Protein AF-A0A7S1BBW2-F1 (afdb_monomer)

Mean predicted aligned error: 9.28 Å

pLDDT: mean 83.14, std 18.42, range [31.86, 98.38]

InterPro domains:
  IPR027417 P-loop containing nucleoside triphosphate hydrolase [G3DSA:3.40.50.300] (86-210)
  IPR040632 Sulfotransferase, S. mansonii-type [PF17784] (112-188)

Structure (mmCIF, N/CA/C/O backbone):
data_AF-A0A7S1BBW2-F1
#
_entry.id   AF-A0A7S1BBW2-F1
#
loop_
_atom_site.group_PDB
_atom_site.id
_atom_site.type_symbol
_atom_site.label_atom_id
_atom_site.label_alt_id
_atom_site.label_comp_id
_atom_site.label_asym_id
_atom_site.label_entity_id
_atom_site.label_seq_id
_atom_site.pdbx_PDB_ins_code
_atom_site.Cartn_x
_atom_site.Cartn_y
_atom_site.Cartn_z
_atom_site.occupancy
_atom_site.B_iso_or_equiv
_atom_site.auth_seq_id
_atom_site.auth_comp_id
_atom_site.auth_asym_id
_atom_site.auth_atom_id
_atom_site.pdbx_PDB_model_num
ATOM 1 N N . LYS A 1 1 ? 7.096 0.248 1.106 1.00 59.25 1 LYS A N 1
ATOM 2 C CA . LYS A 1 1 ? 7.906 0.339 2.351 1.00 59.25 1 LYS A CA 1
ATOM 3 C C . LYS A 1 1 ? 7.529 1.599 3.133 1.00 59.25 1 LYS A C 1
ATOM 5 O O . LYS A 1 1 ? 8.081 2.662 2.869 1.00 59.25 1 LYS A O 1
ATOM 10 N N . ALA A 1 2 ? 6.571 1.486 4.053 1.00 61.09 2 ALA A N 1
ATOM 11 C CA . ALA A 1 2 ? 6.039 2.635 4.796 1.00 61.09 2 ALA A CA 1
ATOM 12 C C . ALA A 1 2 ? 5.771 2.340 6.293 1.00 61.09 2 ALA A C 1
ATOM 14 O O . ALA A 1 2 ? 4.941 2.993 6.903 1.00 61.09 2 ALA A O 1
ATOM 15 N N . GLY A 1 3 ? 6.465 1.373 6.910 1.00 60.09 3 GLY A N 1
ATOM 16 C CA . GLY A 1 3 ? 6.300 1.077 8.350 1.00 60.09 3 GLY A CA 1
ATOM 17 C C . GLY A 1 3 ? 5.165 0.110 8.692 1.00 60.09 3 GLY A C 1
ATOM 18 O O . GLY A 1 3 ? 4.619 0.138 9.787 1.00 60.09 3 GLY A O 1
ATOM 19 N N . SER A 1 4 ? 4.845 -0.793 7.774 1.00 67.94 4 SER A N 1
ATOM 20 C CA . SER A 1 4 ? 3.929 -1.920 7.978 1.00 67.94 4 SER A CA 1
ATOM 21 C C . SER A 1 4 ? 4.183 -2.783 9.230 1.00 67.94 4 SER A C 1
ATOM 23 O O . SER A 1 4 ? 3.195 -3.241 9.798 1.00 67.94 4 SER A O 1
ATOM 25 N N . PRO A 1 5 ? 5.426 -2.986 9.726 1.00 76.62 5 PRO A N 1
ATOM 26 C CA . PRO A 1 5 ? 5.637 -3.724 10.975 1.00 76.62 5 PRO A CA 1
ATOM 27 C C . PRO A 1 5 ? 5.016 -3.042 12.204 1.00 76.62 5 PRO A C 1
ATOM 29 O O . PRO A 1 5 ? 4.533 -3.728 13.102 1.00 76.62 5 PRO A O 1
ATOM 32 N N . SER A 1 6 ? 4.995 -1.703 12.239 1.00 84.69 6 SER A N 1
ATOM 33 C CA . SER A 1 6 ? 4.357 -0.935 13.319 1.00 84.69 6 SER A CA 1
ATOM 34 C C . SER A 1 6 ? 2.842 -1.115 13.297 1.00 84.69 6 SER A C 1
ATOM 36 O O . SER A 1 6 ? 2.243 -1.364 14.337 1.00 84.69 6 SER A O 1
ATOM 38 N N . VAL A 1 7 ? 2.240 -1.089 12.102 1.00 86.38 7 VAL A N 1
ATOM 39 C CA . VAL A 1 7 ? 0.811 -1.380 11.905 1.00 86.38 7 VAL A CA 1
ATOM 40 C C . VAL A 1 7 ? 0.472 -2.796 12.372 1.00 86.38 7 VAL A C 1
ATOM 42 O O . VAL A 1 7 ? -0.448 -2.973 13.163 1.00 86.38 7 VAL A O 1
ATOM 45 N N . PHE A 1 8 ? 1.232 -3.799 11.924 1.00 86.75 8 PHE A N 1
ATOM 46 C CA . PHE A 1 8 ? 1.038 -5.186 12.349 1.00 86.75 8 PHE A CA 1
ATOM 47 C C . PHE A 1 8 ? 1.120 -5.333 13.874 1.00 86.75 8 PHE A C 1
ATOM 49 O O . PHE A 1 8 ? 0.213 -5.890 14.488 1.00 86.75 8 PHE A O 1
ATOM 56 N N . SER A 1 9 ? 2.176 -4.788 14.486 1.00 85.69 9 SER A N 1
ATOM 57 C CA . SER A 1 9 ? 2.405 -4.887 15.934 1.00 85.69 9 SER A CA 1
ATOM 58 C C . SER A 1 9 ? 1.289 -4.220 16.735 1.00 85.69 9 SER A C 1
ATOM 60 O O . SER A 1 9 ? 0.861 -4.763 17.749 1.00 85.69 9 SER A O 1
ATOM 62 N N . TYR A 1 10 ? 0.784 -3.081 16.254 1.00 89.31 10 TYR A N 1
ATOM 63 C CA . TYR A 1 10 ? -0.304 -2.346 16.888 1.00 89.31 10 TYR A CA 1
ATOM 64 C C . TYR A 1 10 ? -1.595 -3.170 16.955 1.00 89.31 10 TYR A C 1
ATOM 66 O O . TYR A 1 10 ? -2.142 -3.379 18.038 1.00 89.31 10 TYR A O 1
ATOM 74 N N . PHE A 1 11 ? -2.047 -3.708 15.819 1.00 90.19 11 PHE A N 1
ATOM 75 C CA . PHE A 1 11 ? -3.263 -4.525 15.781 1.00 90.19 11 PHE A CA 1
ATOM 76 C C . PHE A 1 11 ? -3.103 -5.848 16.526 1.00 90.19 11 PHE A C 1
ATOM 78 O O . PHE A 1 11 ? -4.016 -6.261 17.240 1.00 90.19 11 PHE A O 1
ATOM 85 N N . HIS A 1 12 ? -1.929 -6.475 16.431 1.00 86.56 12 HIS A N 1
ATOM 86 C CA . HIS A 1 12 ? -1.638 -7.693 17.178 1.00 86.56 12 HIS A CA 1
ATOM 87 C C . HIS A 1 12 ? -1.677 -7.459 18.698 1.00 86.56 12 HIS A C 1
ATOM 89 O O . HIS A 1 12 ? -2.279 -8.243 19.427 1.00 86.56 12 HIS A O 1
ATOM 95 N N . CYS A 1 13 ? -1.099 -6.353 19.177 1.00 88.75 13 CYS A N 1
ATOM 96 C CA . CYS A 1 13 ? -1.166 -5.940 20.582 1.00 88.75 13 CYS A CA 1
ATOM 97 C C . CYS A 1 13 ? -2.612 -5.692 21.048 1.00 88.75 13 CYS A C 1
ATOM 99 O O . CYS A 1 13 ? -2.970 -6.072 22.160 1.00 88.75 13 CYS A O 1
ATOM 101 N N . GLY A 1 14 ? -3.463 -5.146 20.173 1.00 90.31 14 GLY A N 1
ATOM 102 C CA . GLY A 1 14 ? -4.901 -4.987 20.410 1.00 90.31 14 GLY A CA 1
ATOM 103 C C . GLY A 1 14 ? -5.733 -6.274 20.331 1.00 90.31 14 GLY A C 1
ATOM 104 O O . GLY A 1 14 ? -6.950 -6.205 20.471 1.00 90.31 14 GLY A O 1
ATOM 105 N N . GLY A 1 15 ? -5.111 -7.435 20.098 1.00 87.06 15 GLY A N 1
ATOM 106 C CA . GLY A 1 15 ? -5.787 -8.733 20.039 1.00 87.06 15 GLY A CA 1
ATOM 107 C C . GLY A 1 15 ? -6.421 -9.083 18.689 1.00 87.06 15 GLY A C 1
ATOM 108 O O . GLY A 1 15 ? -7.143 -10.075 18.610 1.00 87.06 15 GLY A O 1
ATOM 109 N N . TYR A 1 16 ? -6.154 -8.311 17.633 1.00 87.81 16 TYR A N 1
ATOM 110 C CA . TYR A 1 16 ? -6.655 -8.587 16.285 1.00 87.81 16 TYR A CA 1
ATOM 111 C C . TYR A 1 16 ? -5.777 -9.610 15.559 1.00 87.81 16 TYR A C 1
ATOM 113 O O . TYR A 1 16 ? -4.548 -9.638 15.711 1.00 87.81 16 TYR A O 1
ATOM 121 N N . ALA A 1 17 ? -6.393 -10.417 14.696 1.00 85.50 17 ALA A N 1
ATOM 122 C CA . ALA A 1 17 ? -5.661 -11.241 13.749 1.00 85.50 17 ALA A CA 1
ATOM 123 C C . ALA A 1 17 ? -5.095 -10.334 12.647 1.00 85.50 17 ALA A C 1
ATOM 125 O O . ALA A 1 17 ? -5.795 -9.962 11.709 1.00 85.50 17 ALA A O 1
ATOM 126 N N . ALA A 1 18 ? -3.820 -9.968 12.755 1.00 84.62 18 ALA A N 1
ATOM 127 C CA . ALA A 1 18 ? -3.125 -9.161 11.759 1.00 84.62 18 ALA A CA 1
ATOM 128 C C . ALA A 1 18 ? -2.150 -10.014 10.939 1.00 84.62 18 ALA A C 1
ATOM 130 O O . ALA A 1 18 ? -1.486 -10.901 11.474 1.00 84.62 18 ALA A O 1
ATOM 131 N N . SER A 1 19 ? -2.042 -9.724 9.647 1.00 86.25 19 SER A N 1
ATOM 132 C CA . SER A 1 19 ? -1.048 -10.295 8.743 1.00 86.25 19 SER A CA 1
ATOM 133 C C . SER A 1 19 ? 0.089 -9.293 8.510 1.00 86.25 19 SER A C 1
ATOM 135 O O . SER A 1 19 ? -0.132 -8.079 8.519 1.00 86.25 19 SER A O 1
ATOM 137 N N . HIS A 1 20 ? 1.313 -9.785 8.298 1.00 80.81 20 HIS A N 1
ATOM 138 C CA . HIS A 1 20 ? 2.466 -8.968 7.902 1.00 80.81 20 HIS A CA 1
ATOM 139 C C . HIS A 1 20 ? 3.214 -9.701 6.798 1.00 80.81 20 HIS A C 1
ATOM 141 O O . HIS A 1 20 ? 3.982 -10.607 7.093 1.00 80.81 20 HIS A O 1
ATOM 147 N N . TYR A 1 21 ? 2.904 -9.356 5.541 1.00 80.38 21 TYR A N 1
ATOM 148 C CA . TYR A 1 21 ? 3.315 -9.999 4.276 1.00 80.38 21 TYR A CA 1
ATOM 149 C C . TYR A 1 21 ? 3.016 -11.502 4.115 1.00 80.38 21 TYR A C 1
ATOM 151 O O . TYR A 1 21 ? 2.823 -11.945 2.980 1.00 80.38 21 TYR A O 1
ATOM 159 N N . THR A 1 22 ? 2.909 -12.280 5.191 1.00 80.94 22 THR A N 1
ATOM 160 C CA . THR A 1 22 ? 2.435 -13.667 5.188 1.00 80.94 22 THR A CA 1
ATOM 161 C C . THR A 1 22 ? 0.929 -13.732 5.429 1.00 80.94 22 THR A C 1
ATOM 163 O O . THR A 1 22 ? 0.390 -13.054 6.298 1.00 80.94 22 THR A O 1
ATOM 166 N N . CYS A 1 23 ? 0.245 -14.549 4.632 1.00 76.94 23 CYS A N 1
ATOM 167 C CA . CYS A 1 23 ? -1.202 -14.738 4.631 1.00 76.94 23 CYS A CA 1
ATOM 168 C C . CYS A 1 23 ? -1.630 -16.168 4.996 1.00 76.94 23 CYS A C 1
ATOM 170 O O . CYS A 1 23 ? -2.812 -16.495 4.947 1.00 76.94 23 CYS A O 1
ATOM 172 N N . LYS A 1 24 ? -0.702 -17.028 5.425 1.00 67.62 24 LYS A N 1
ATOM 173 C CA . LYS A 1 24 ? -1.052 -18.246 6.160 1.00 67.62 24 LYS A CA 1
ATOM 174 C C . LYS A 1 24 ? -0.497 -18.171 7.577 1.00 67.62 24 LYS A C 1
ATOM 176 O O . LYS A 1 24 ? 0.642 -17.730 7.747 1.00 67.62 24 LYS A O 1
ATOM 181 N N . PRO A 1 25 ? -1.271 -18.582 8.600 1.00 49.88 25 PRO A N 1
ATOM 182 C CA . PRO A 1 25 ? -0.717 -18.738 9.933 1.00 49.88 25 PRO A CA 1
ATOM 183 C C . PRO A 1 25 ? 0.438 -19.734 9.839 1.00 49.88 25 PRO A C 1
ATOM 185 O O . PRO A 1 25 ? 0.270 -20.814 9.270 1.00 49.88 25 PRO A O 1
ATOM 188 N N . MET A 1 26 ? 1.606 -19.374 10.378 1.00 44.69 26 MET A N 1
ATOM 189 C CA . MET A 1 26 ? 2.672 -20.349 10.583 1.00 44.69 26 MET A CA 1
ATOM 190 C C . MET A 1 26 ? 2.076 -21.457 11.449 1.00 44.69 26 MET A C 1
ATOM 192 O O . MET A 1 26 ? 1.786 -21.246 12.627 1.00 44.69 26 MET A O 1
ATOM 196 N N . THR A 1 27 ? 1.805 -22.618 10.859 1.00 38.56 27 THR A N 1
ATOM 197 C CA . THR A 1 27 ? 1.349 -23.769 11.630 1.00 38.56 27 THR A CA 1
ATOM 198 C C . THR A 1 27 ? 2.406 -24.048 12.701 1.00 38.56 27 THR A C 1
ATOM 200 O O . THR A 1 27 ? 3.588 -24.104 12.359 1.00 38.56 27 THR A O 1
ATOM 203 N N . PRO A 1 28 ? 2.040 -24.263 13.976 1.00 35.72 28 PRO A N 1
ATOM 204 C CA . PRO A 1 28 ? 3.011 -24.537 15.042 1.00 35.72 28 PRO A CA 1
ATOM 205 C C . PRO A 1 28 ? 3.782 -25.859 14.851 1.00 35.72 28 PRO A C 1
ATOM 207 O O . PRO A 1 28 ? 4.627 -26.207 15.668 1.00 35.72 28 PRO A O 1
ATOM 210 N N . THR A 1 29 ? 3.505 -26.594 13.774 1.00 36.44 29 THR A N 1
ATOM 211 C CA . THR A 1 29 ? 4.131 -27.859 13.387 1.00 36.44 29 THR A CA 1
ATOM 212 C C . THR A 1 29 ? 5.137 -27.714 12.246 1.00 36.44 29 THR A C 1
ATOM 214 O O . THR A 1 29 ? 5.355 -28.686 11.529 1.00 36.44 29 THR A O 1
ATOM 217 N N . ILE A 1 30 ? 5.734 -26.536 12.035 1.00 43.88 30 ILE A N 1
ATOM 218 C CA . ILE A 1 30 ? 6.964 -26.469 11.235 1.00 43.88 30 ILE A CA 1
ATOM 219 C C . ILE A 1 30 ? 8.015 -27.246 12.036 1.00 43.88 30 ILE A C 1
ATOM 221 O O . ILE A 1 30 ? 8.556 -26.748 13.027 1.00 43.88 30 ILE A O 1
ATOM 225 N N . ASP A 1 31 ? 8.215 -28.507 11.651 1.00 41.56 31 ASP A N 1
ATOM 226 C CA . ASP A 1 31 ? 9.303 -29.349 12.128 1.00 41.56 31 ASP A CA 1
ATOM 227 C C . ASP A 1 31 ? 10.599 -28.542 11.971 1.00 41.56 31 ASP A C 1
ATOM 229 O O . ASP A 1 31 ? 10.776 -27.810 10.996 1.00 41.56 31 ASP A O 1
ATOM 233 N N . ARG A 1 32 ? 11.524 -28.619 12.931 1.00 41.16 32 ARG A N 1
ATOM 234 C CA . ARG A 1 32 ? 12.792 -27.868 12.862 1.00 41.16 32 ARG A CA 1
ATOM 235 C C . ARG A 1 32 ? 13.574 -28.162 11.577 1.00 41.16 32 ARG A C 1
ATOM 237 O O . ARG A 1 32 ? 14.449 -27.379 11.222 1.00 41.16 32 ARG A O 1
ATOM 244 N N . THR A 1 33 ? 13.253 -29.248 10.878 1.00 42.94 33 THR A N 1
ATOM 245 C CA . THR A 1 33 ? 13.782 -29.609 9.559 1.00 42.94 33 THR A CA 1
ATOM 246 C C . THR A 1 33 ? 13.321 -28.708 8.409 1.00 42.94 33 THR A C 1
ATOM 248 O O . THR A 1 33 ? 13.984 -28.685 7.377 1.00 42.94 33 THR A O 1
ATOM 251 N N . ASP A 1 34 ? 12.241 -27.943 8.575 1.00 45.34 34 ASP A N 1
ATOM 252 C CA . ASP A 1 34 ? 11.692 -27.032 7.557 1.00 45.34 34 ASP A CA 1
ATOM 253 C C . ASP A 1 34 ? 12.310 -25.620 7.622 1.00 45.34 34 ASP A C 1
ATOM 255 O O . ASP A 1 34 ? 11.967 -24.727 6.844 1.00 45.34 34 ASP A O 1
ATOM 259 N N . GLN A 1 35 ? 13.261 -25.402 8.537 1.00 50.12 35 GLN A N 1
ATOM 260 C CA . GLN A 1 35 ? 14.078 -24.193 8.586 1.00 50.12 35 GLN A CA 1
ATOM 261 C C . GLN A 1 35 ? 15.394 -24.414 7.829 1.00 50.12 35 GLN A C 1
ATOM 263 O O . GLN A 1 35 ? 16.095 -25.407 8.039 1.00 50.12 35 GLN A O 1
ATOM 268 N N . CYS A 1 36 ? 15.774 -23.453 6.978 1.00 50.59 36 CYS A N 1
ATOM 269 C CA . CYS A 1 36 ? 16.978 -23.556 6.146 1.00 50.59 36 CYS A CA 1
ATOM 270 C C . CYS A 1 36 ? 18.256 -23.834 6.957 1.00 50.59 36 CYS A C 1
ATOM 272 O O . CYS A 1 36 ? 19.083 -24.626 6.522 1.00 50.59 36 CYS A O 1
ATOM 274 N N . GLY A 1 37 ? 18.418 -23.214 8.133 1.00 55.78 37 GLY A N 1
ATOM 275 C CA . GLY A 1 37 ? 19.613 -23.383 8.972 1.00 55.78 37 GLY A CA 1
ATOM 276 C C . GLY A 1 37 ? 19.811 -24.829 9.450 1.00 55.78 37 GLY A C 1
ATOM 277 O O . GLY A 1 37 ? 20.779 -25.468 9.036 1.00 55.78 37 GLY A O 1
ATOM 278 N N . PRO A 1 38 ? 18.878 -25.386 10.241 1.00 59.50 38 PRO A N 1
ATOM 279 C CA . PRO A 1 38 ? 18.974 -26.761 10.734 1.00 59.50 38 PRO A CA 1
ATOM 280 C C . PRO A 1 38 ? 19.046 -27.832 9.630 1.00 59.50 38 PRO A C 1
ATOM 282 O O . PRO A 1 38 ? 19.761 -28.819 9.787 1.00 59.50 38 PRO A O 1
ATOM 285 N N . CYS A 1 39 ? 18.363 -27.644 8.492 1.00 56.69 39 CYS A N 1
ATOM 286 C CA . CYS A 1 39 ? 18.450 -28.582 7.363 1.00 56.69 39 CYS A CA 1
ATOM 287 C C . CYS A 1 39 ? 19.841 -28.595 6.705 1.00 56.69 39 CYS A C 1
ATOM 289 O O . CYS A 1 39 ? 20.372 -29.657 6.361 1.00 56.69 39 CYS A O 1
ATOM 291 N N . ILE A 1 40 ? 20.451 -27.417 6.535 1.00 64.00 40 ILE A N 1
ATOM 292 C CA . ILE A 1 40 ? 21.811 -27.297 5.997 1.00 64.00 40 ILE A CA 1
ATOM 293 C C . ILE A 1 40 ? 22.814 -27.937 6.964 1.00 64.00 40 ILE A C 1
ATOM 295 O O . ILE A 1 40 ? 23.687 -28.688 6.528 1.00 64.00 40 ILE A O 1
ATOM 299 N N . GLU A 1 41 ? 22.665 -27.698 8.268 1.00 68.12 41 GLU A N 1
ATOM 300 C CA . GLU A 1 41 ? 23.513 -28.299 9.302 1.00 68.12 41 GLU A CA 1
ATOM 301 C C . GLU A 1 41 ? 23.406 -29.836 9.329 1.00 68.12 41 GLU A C 1
ATOM 303 O O . GLU A 1 41 ? 24.431 -30.520 9.400 1.00 68.12 41 GLU A O 1
ATOM 308 N N . ASP A 1 42 ? 22.205 -30.408 9.181 1.00 70.19 42 ASP A N 1
ATOM 309 C CA . ASP A 1 42 ? 22.009 -31.865 9.075 1.00 70.19 42 ASP A CA 1
ATOM 310 C C . ASP A 1 42 ? 22.663 -32.453 7.811 1.00 70.19 42 ASP A C 1
ATOM 312 O O . ASP A 1 42 ? 23.287 -33.519 7.843 1.00 70.19 42 ASP A O 1
ATOM 316 N N . ASN A 1 43 ? 22.574 -31.754 6.676 1.00 66.00 43 ASN A N 1
ATOM 317 C CA . ASN A 1 43 ? 23.213 -32.209 5.442 1.00 66.00 43 ASN A CA 1
ATOM 318 C C . ASN A 1 43 ? 24.738 -32.181 5.542 1.00 66.00 43 ASN A C 1
ATOM 320 O O . ASN A 1 43 ? 25.382 -33.165 5.171 1.00 66.00 43 ASN A O 1
ATOM 324 N N . LEU A 1 44 ? 25.301 -31.100 6.085 1.00 72.75 44 LEU A N 1
ATOM 325 C CA . LEU A 1 44 ? 26.741 -30.964 6.289 1.00 72.75 44 LEU A CA 1
ATOM 326 C C . LEU A 1 44 ? 27.275 -32.003 7.281 1.00 72.75 44 LEU A C 1
ATOM 328 O O . LEU A 1 44 ? 28.264 -32.674 6.988 1.00 72.75 44 LEU A O 1
ATOM 332 N N . SER A 1 45 ? 26.600 -32.193 8.417 1.00 79.00 45 SER A N 1
ATOM 333 C CA . SER A 1 45 ? 26.992 -33.199 9.417 1.00 79.00 45 SER A CA 1
ATOM 334 C C . SER A 1 45 ? 26.853 -34.639 8.910 1.00 79.00 45 SER A C 1
ATOM 336 O O . SER A 1 45 ? 27.583 -35.522 9.353 1.00 79.00 45 SER A O 1
ATOM 338 N N . SER A 1 46 ? 25.986 -34.871 7.921 1.00 77.44 46 SER A N 1
ATOM 339 C CA . SER A 1 46 ? 25.823 -36.161 7.239 1.00 77.44 46 SER A CA 1
ATOM 340 C C . SER A 1 46 ? 26.754 -36.366 6.030 1.00 77.44 46 SER A C 1
ATOM 342 O O . SER A 1 46 ? 26.577 -37.339 5.295 1.00 77.44 46 SER A O 1
ATOM 344 N N . GLY A 1 47 ? 27.700 -35.457 5.760 1.00 78.25 47 GLY A N 1
ATOM 345 C CA . GLY A 1 47 ? 28.610 -35.549 4.607 1.00 78.25 47 GLY A CA 1
ATOM 346 C C . GLY A 1 47 ? 27.921 -35.404 3.243 1.00 78.25 47 GLY A C 1
ATOM 347 O O . GLY A 1 47 ? 28.452 -35.849 2.226 1.00 78.25 47 GLY A O 1
ATOM 348 N N . ARG A 1 48 ? 26.721 -34.814 3.210 1.00 72.81 48 ARG A N 1
ATOM 349 C CA . ARG A 1 48 ? 25.947 -34.554 1.991 1.00 72.81 48 ARG A CA 1
ATOM 350 C C . ARG A 1 48 ? 26.177 -33.125 1.505 1.00 72.81 48 ARG A C 1
ATOM 352 O O . ARG A 1 48 ? 26.596 -32.249 2.258 1.00 72.81 48 ARG A O 1
ATOM 359 N N . ALA A 1 49 ? 25.843 -32.868 0.241 1.00 64.25 49 ALA A N 1
ATOM 360 C CA . ALA A 1 49 ? 25.767 -31.498 -0.256 1.00 64.25 49 ALA A CA 1
ATOM 361 C C . ALA A 1 49 ? 24.742 -30.692 0.578 1.00 64.25 49 ALA A C 1
ATOM 363 O O . ALA A 1 49 ? 23.701 -31.260 0.924 1.00 64.25 49 ALA A O 1
ATOM 364 N N . PRO A 1 50 ? 24.979 -29.391 0.856 1.00 58.62 50 PRO A N 1
ATOM 365 C CA . PRO A 1 50 ? 24.156 -28.577 1.766 1.00 58.62 50 PRO A CA 1
ATOM 366 C C . PRO A 1 50 ? 22.643 -28.630 1.499 1.00 58.62 50 PRO A C 1
ATOM 368 O O . PRO A 1 50 ? 21.838 -28.519 2.418 1.00 58.62 50 PRO A O 1
ATOM 371 N N . TRP A 1 51 ? 22.261 -28.856 0.241 1.00 56.28 51 TRP A N 1
ATOM 372 C CA . TRP A 1 51 ? 20.886 -28.804 -0.257 1.00 56.28 51 TRP A CA 1
ATOM 373 C C . TRP A 1 51 ? 20.257 -30.184 -0.509 1.00 56.28 51 TRP A C 1
ATOM 375 O O . TRP A 1 51 ? 19.121 -30.261 -0.954 1.00 56.28 51 TRP A O 1
ATOM 385 N N . PHE A 1 52 ? 20.976 -31.283 -0.255 1.00 47.44 52 PHE A N 1
ATOM 386 C CA . PHE A 1 52 ? 20.603 -32.625 -0.730 1.00 47.44 52 PHE A CA 1
ATOM 387 C C . PHE A 1 52 ? 19.256 -33.134 -0.189 1.00 47.44 52 PHE A C 1
ATOM 389 O O . PHE A 1 52 ? 18.511 -33.781 -0.920 1.00 47.44 52 PHE A O 1
ATOM 396 N N . LYS A 1 53 ? 18.945 -32.860 1.086 1.00 51.47 53 LYS A N 1
ATOM 397 C CA . LYS A 1 53 ? 17.646 -33.194 1.707 1.00 51.47 53 LYS A CA 1
ATOM 398 C C . LYS A 1 53 ? 16.754 -31.996 1.978 1.00 51.47 53 LYS A C 1
ATOM 400 O O . LYS A 1 53 ? 15.615 -32.187 2.395 1.00 51.47 53 LYS A O 1
ATOM 405 N N . CYS A 1 54 ? 17.252 -30.785 1.759 1.00 52.31 54 CYS A N 1
ATOM 406 C CA . CYS A 1 54 ? 16.390 -29.622 1.844 1.00 52.31 54 CYS A CA 1
ATOM 407 C C . CYS A 1 54 ? 15.510 -29.675 0.602 1.00 52.31 54 CYS A C 1
ATOM 409 O O . CYS A 1 54 ? 15.936 -29.274 -0.478 1.00 52.31 54 CYS A O 1
ATOM 411 N N . LEU A 1 55 ? 14.327 -30.286 0.732 1.00 42.47 55 LEU A N 1
ATOM 412 C CA . LEU A 1 55 ? 13.337 -30.311 -0.331 1.00 42.47 55 LEU A CA 1
ATOM 413 C C . LEU A 1 55 ? 13.061 -28.856 -0.687 1.00 42.47 55 LEU A C 1
ATOM 415 O O . LEU A 1 55 ? 12.409 -28.129 0.057 1.00 42.47 55 LEU A O 1
ATOM 419 N N . LEU A 1 56 ? 13.608 -28.436 -1.823 1.00 40.44 56 LEU A N 1
ATOM 420 C CA . LEU A 1 56 ? 13.344 -27.156 -2.449 1.00 40.44 56 LEU A CA 1
ATOM 421 C C . LEU A 1 56 ? 11.883 -27.145 -2.907 1.00 40.44 56 LEU A C 1
ATOM 423 O O . LEU A 1 56 ? 11.591 -27.229 -4.094 1.00 40.44 56 LEU A O 1
ATOM 427 N N . LYS A 1 57 ? 10.944 -27.011 -1.972 1.00 35.47 57 LYS A N 1
ATOM 428 C CA . LYS A 1 57 ? 9.697 -26.315 -2.263 1.00 35.47 57 LYS A CA 1
ATOM 429 C C . LYS A 1 57 ? 9.914 -24.835 -1.962 1.00 35.47 57 LYS A C 1
ATOM 431 O O . LYS A 1 57 ? 9.384 -24.310 -0.999 1.00 35.47 57 LYS A O 1
ATOM 436 N N . HIS A 1 58 ? 10.700 -24.234 -2.855 1.00 37.56 58 HIS A N 1
ATOM 437 C CA . HIS A 1 58 ? 10.869 -22.803 -3.110 1.00 37.56 58 HIS A CA 1
ATOM 438 C C . HIS A 1 58 ? 11.486 -21.960 -1.979 1.00 37.56 58 HIS A C 1
ATOM 440 O O . HIS A 1 58 ? 11.141 -22.042 -0.809 1.00 37.56 58 HIS A O 1
ATOM 446 N N . GLY A 1 59 ? 12.517 -21.201 -2.357 1.00 35.12 59 GLY A N 1
ATOM 447 C CA . GLY A 1 59 ? 13.428 -20.518 -1.447 1.00 35.12 59 GLY A CA 1
ATOM 448 C C . GLY A 1 59 ? 12.731 -19.527 -0.514 1.00 35.12 59 GLY A C 1
ATOM 449 O O . GLY A 1 59 ? 12.033 -18.632 -0.974 1.00 35.12 59 GLY A O 1
ATOM 450 N N . SER A 1 60 ? 13.053 -19.660 0.778 1.00 39.19 60 SER A N 1
ATOM 451 C CA . SER A 1 60 ? 12.564 -18.890 1.930 1.00 39.19 60 SER A CA 1
ATOM 452 C C . SER A 1 60 ? 11.295 -19.443 2.582 1.00 39.19 60 SER A C 1
ATOM 454 O O . SER A 1 60 ? 10.229 -18.881 2.394 1.00 39.19 60 SER A O 1
ATOM 456 N N . CYS A 1 61 ? 11.448 -20.478 3.421 1.00 39.03 61 CYS A N 1
ATOM 457 C CA . CYS A 1 61 ? 10.584 -20.799 4.573 1.00 39.03 61 CYS A CA 1
ATOM 458 C C . CYS A 1 61 ? 9.100 -20.378 4.444 1.00 39.03 61 CYS A C 1
ATOM 460 O O . CYS A 1 61 ? 8.597 -19.610 5.266 1.00 39.03 61 CYS A O 1
ATOM 462 N N . GLY A 1 62 ? 8.439 -20.861 3.392 1.00 40.31 62 GLY A N 1
ATOM 463 C CA . GLY A 1 62 ? 7.036 -20.623 3.064 1.00 40.31 62 GLY A CA 1
ATOM 464 C C . GLY A 1 62 ? 6.785 -20.929 1.585 1.00 40.31 62 GLY A C 1
ATOM 465 O O . GLY A 1 62 ? 7.606 -20.598 0.732 1.00 40.31 62 GLY A O 1
ATOM 466 N N . HIS A 1 63 ? 5.676 -21.587 1.257 1.00 47.78 63 HIS A N 1
ATOM 467 C CA . HIS A 1 63 ? 5.204 -21.680 -0.126 1.00 47.78 63 HIS A CA 1
ATOM 468 C C . HIS A 1 63 ? 4.884 -20.272 -0.655 1.00 47.78 63 HIS A C 1
ATOM 470 O O . HIS A 1 63 ? 4.522 -19.402 0.131 1.00 47.78 63 HIS A O 1
ATOM 476 N N . ASP A 1 64 ? 4.963 -20.019 -1.968 1.00 51.38 64 ASP A N 1
ATOM 477 C CA . ASP A 1 64 ? 4.528 -18.721 -2.531 1.00 51.38 64 ASP A CA 1
ATOM 478 C C . ASP A 1 64 ? 3.087 -18.378 -2.096 1.00 51.38 64 ASP A C 1
ATOM 480 O O . ASP A 1 64 ? 2.770 -17.222 -1.825 1.00 51.38 64 ASP A O 1
ATOM 484 N N . ASP A 1 65 ? 2.243 -19.397 -1.910 1.00 55.97 65 ASP A N 1
ATOM 485 C CA . ASP A 1 65 ? 0.880 -19.279 -1.377 1.00 55.97 65 ASP A CA 1
ATOM 486 C C . ASP A 1 65 ? 0.804 -18.827 0.094 1.00 55.97 65 ASP A C 1
ATOM 488 O O . ASP A 1 65 ? -0.280 -18.532 0.595 1.00 55.97 65 ASP A O 1
ATOM 492 N N . ASP A 1 66 ? 1.921 -18.817 0.818 1.00 71.38 66 ASP A N 1
ATOM 493 C CA . ASP A 1 66 ? 1.997 -18.361 2.208 1.00 71.38 66 ASP A CA 1
ATOM 494 C C . ASP A 1 66 ? 2.164 -16.843 2.287 1.00 71.38 66 ASP A C 1
ATOM 496 O O . ASP A 1 66 ? 1.948 -16.259 3.346 1.00 71.38 66 ASP A O 1
ATOM 500 N N . TRP A 1 67 ? 2.502 -16.190 1.173 1.00 83.50 67 TRP A N 1
ATOM 501 C CA . 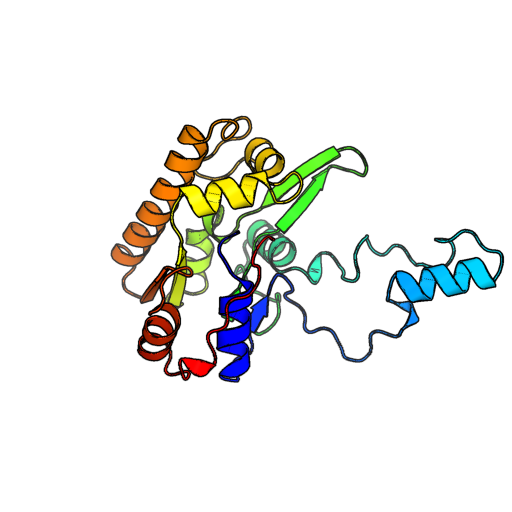TRP A 1 67 ? 2.637 -14.745 1.067 1.00 83.50 67 TRP A CA 1
ATOM 502 C C . TRP A 1 67 ? 1.322 -14.134 0.578 1.00 83.50 67 TRP A C 1
ATOM 504 O O . TRP A 1 67 ? 0.645 -14.661 -0.307 1.00 83.50 67 TRP A O 1
ATOM 514 N N . CYS A 1 68 ? 0.969 -12.971 1.118 1.00 87.94 68 CYS A N 1
ATOM 515 C CA . CYS A 1 68 ? -0.250 -12.270 0.733 1.00 87.94 68 CYS A CA 1
ATOM 516 C C . CYS A 1 68 ? -0.248 -11.883 -0.746 1.00 87.94 68 CYS A C 1
ATOM 518 O O . CYS A 1 68 ? -1.235 -12.107 -1.440 1.00 87.94 68 CYS A O 1
ATOM 520 N N . GLY A 1 69 ? 0.861 -11.336 -1.249 1.00 90.38 69 GLY A N 1
ATOM 521 C CA . GLY A 1 69 ? 0.923 -10.836 -2.622 1.00 90.38 69 GLY A CA 1
ATOM 522 C C . GLY A 1 69 ? 0.677 -11.907 -3.695 1.00 90.38 69 GLY A C 1
ATOM 523 O O . GLY A 1 69 ? -0.185 -11.677 -4.539 1.00 90.38 69 GLY A O 1
ATOM 524 N N . PRO A 1 70 ? 1.351 -13.076 -3.692 1.00 88.88 70 PRO A N 1
ATOM 525 C CA . PRO A 1 70 ? 1.056 -14.159 -4.632 1.00 88.88 70 PRO A C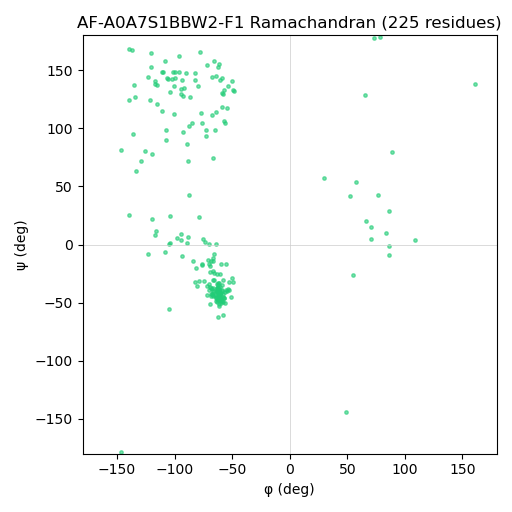A 1
ATOM 526 C C . PRO A 1 70 ? -0.372 -14.685 -4.514 1.00 88.88 70 PRO A C 1
ATOM 528 O O . PRO A 1 70 ? -1.022 -14.863 -5.541 1.00 88.88 70 PRO A O 1
ATOM 531 N N . CYS A 1 71 ? -0.879 -14.876 -3.292 1.00 89.62 71 CYS A N 1
ATOM 532 C CA . CYS A 1 71 ? -2.254 -15.323 -3.082 1.00 89.62 71 CYS A CA 1
ATOM 533 C C . CYS A 1 71 ? -3.263 -14.344 -3.711 1.00 89.62 71 CYS A C 1
ATOM 535 O O . CYS A 1 71 ? -4.091 -14.739 -4.533 1.00 89.62 71 CYS A O 1
ATOM 537 N N . ILE A 1 72 ? -3.104 -13.045 -3.434 1.00 92.75 72 ILE A N 1
ATOM 538 C CA . ILE A 1 72 ? -3.928 -11.974 -4.008 1.00 92.75 72 ILE A CA 1
ATOM 539 C C . ILE A 1 72 ? -3.806 -11.926 -5.533 1.00 92.75 72 ILE A C 1
ATOM 541 O O . ILE A 1 72 ? -4.817 -11.851 -6.233 1.00 92.75 72 ILE A O 1
ATOM 545 N N . ARG A 1 73 ? -2.580 -12.012 -6.062 1.00 92.50 73 ARG A N 1
ATOM 546 C CA . ARG A 1 73 ? -2.320 -12.024 -7.507 1.00 92.50 73 ARG A CA 1
ATOM 547 C C . ARG A 1 73 ? -3.061 -13.172 -8.188 1.00 92.50 73 ARG A C 1
ATOM 549 O O . ARG A 1 73 ? -3.693 -12.962 -9.219 1.00 92.50 73 ARG A O 1
ATOM 556 N N . ASN A 1 74 ? -2.990 -14.369 -7.608 1.00 91.50 74 ASN A N 1
ATOM 557 C CA . ASN A 1 74 ? -3.619 -15.569 -8.150 1.00 91.50 74 ASN A CA 1
ATOM 558 C C . ASN A 1 74 ? -5.151 -15.484 -8.080 1.00 91.50 74 ASN A C 1
ATOM 560 O O . ASN A 1 74 ? -5.825 -15.910 -9.016 1.00 91.50 74 ASN A O 1
ATOM 564 N N . ASN A 1 75 ? -5.709 -14.905 -7.013 1.00 93.06 75 ASN A N 1
ATOM 565 C CA . ASN A 1 75 ? -7.147 -14.655 -6.913 1.00 93.06 75 ASN A CA 1
ATOM 566 C C . ASN A 1 75 ? -7.630 -13.680 -7.982 1.00 93.06 75 ASN A C 1
ATOM 568 O O . ASN A 1 75 ? -8.560 -14.001 -8.714 1.00 93.06 75 ASN A O 1
ATOM 572 N N . ILE A 1 76 ? -6.955 -12.540 -8.133 1.00 94.50 76 ILE A N 1
ATOM 573 C CA . IL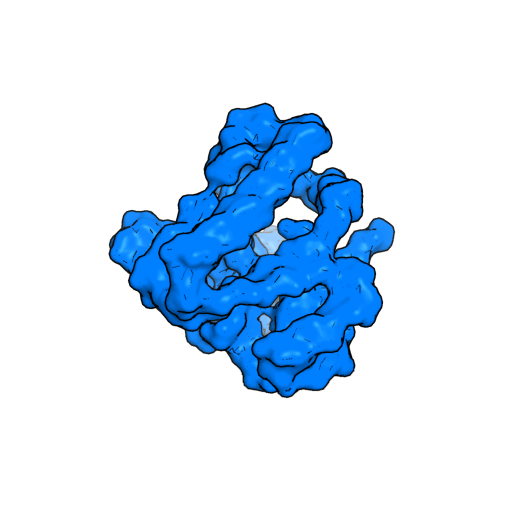E A 1 76 ? -7.316 -11.532 -9.137 1.00 94.50 76 ILE A CA 1
ATOM 574 C C . ILE A 1 76 ? -7.193 -12.102 -10.556 1.00 94.50 76 ILE A C 1
ATOM 576 O O . ILE A 1 76 ? -8.084 -11.890 -11.373 1.00 94.50 76 ILE A O 1
ATOM 580 N N . ALA A 1 77 ? -6.136 -12.868 -10.849 1.00 92.81 77 ALA A N 1
ATOM 581 C CA . ALA A 1 77 ? -5.964 -13.525 -12.147 1.00 92.81 77 ALA A CA 1
ATOM 582 C C . ALA A 1 77 ? -7.059 -14.567 -12.450 1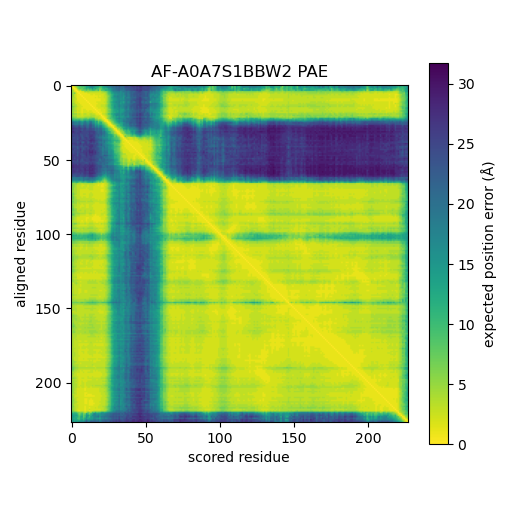.00 92.81 77 ALA A C 1
ATOM 584 O O . ALA A 1 77 ? -7.345 -14.834 -13.615 1.00 92.81 77 ALA A O 1
ATOM 585 N N . ALA A 1 78 ? -7.672 -15.138 -11.412 1.00 93.81 78 ALA A N 1
ATOM 586 C CA . ALA A 1 78 ? -8.793 -16.069 -11.505 1.00 93.81 78 ALA A CA 1
ATOM 587 C C . ALA A 1 78 ? -10.172 -15.385 -11.379 1.00 93.81 78 ALA A C 1
ATOM 589 O O . ALA A 1 78 ? -11.170 -16.087 -11.241 1.00 93.81 78 ALA A O 1
ATOM 590 N N . ASP A 1 79 ? -10.224 -14.046 -11.391 1.00 94.75 79 ASP A N 1
ATOM 591 C CA . ASP A 1 79 ? -11.424 -13.225 -11.160 1.00 94.75 79 ASP A CA 1
ATOM 592 C C . ASP A 1 79 ? -12.175 -13.573 -9.859 1.00 94.75 79 ASP A C 1
ATOM 594 O O . ASP A 1 79 ? -13.402 -13.644 -9.799 1.00 94.75 79 ASP A O 1
ATOM 598 N N . ARG A 1 80 ? -11.409 -13.810 -8.790 1.00 94.88 80 ARG A N 1
ATOM 599 C CA . ARG A 1 80 ? -11.904 -14.066 -7.432 1.00 94.88 80 ARG A CA 1
ATOM 600 C C . ARG A 1 80 ? -11.630 -12.880 -6.500 1.00 94.88 80 ARG A C 1
ATOM 602 O O . ARG A 1 80 ? -10.705 -12.102 -6.760 1.00 94.88 80 ARG A O 1
ATOM 609 N N . PRO A 1 81 ? -12.383 -12.746 -5.390 1.00 94.12 81 PRO A N 1
ATOM 610 C CA . PRO A 1 81 ? -12.094 -11.776 -4.339 1.00 94.12 81 PRO A CA 1
ATOM 611 C C . PRO A 1 81 ? -10.614 -11.802 -3.911 1.00 94.12 81 PRO A C 1
ATOM 613 O O . PRO A 1 81 ? -10.088 -12.882 -3.630 1.00 94.12 81 PRO A O 1
ATOM 616 N N . PRO A 1 82 ? -9.929 -10.643 -3.814 1.00 94.06 82 PRO A N 1
ATOM 617 C CA . PRO A 1 82 ? -8.483 -10.591 -3.591 1.00 94.06 82 PRO A CA 1
ATOM 618 C C . PRO A 1 82 ? -7.978 -11.403 -2.394 1.00 94.06 82 PRO A C 1
ATOM 620 O O . PRO A 1 82 ? -6.939 -12.045 -2.500 1.00 94.06 82 PRO A O 1
ATOM 623 N N . LEU A 1 83 ? -8.702 -11.415 -1.271 1.00 91.31 83 LEU A N 1
ATOM 624 C CA . LEU A 1 83 ? -8.269 -12.077 -0.033 1.00 91.31 83 LEU A CA 1
ATOM 625 C C . LEU A 1 83 ? -8.872 -13.480 0.146 1.00 91.31 83 LEU A C 1
ATOM 627 O O . LEU A 1 83 ? -8.671 -14.097 1.190 1.00 91.31 83 LEU A O 1
ATOM 631 N N . GLU A 1 84 ? -9.605 -14.008 -0.841 1.00 88.12 84 GLU A N 1
ATOM 632 C CA . GLU A 1 84 ? -10.207 -15.343 -0.750 1.00 88.12 84 GLU A CA 1
ATOM 633 C C . GLU A 1 84 ? -9.135 -16.420 -0.517 1.00 88.12 84 GLU A C 1
ATOM 635 O O . GLU A 1 84 ? -8.241 -16.625 -1.333 1.00 88.12 84 GLU A O 1
ATOM 640 N N . GLY A 1 85 ? -9.205 -17.124 0.613 1.00 83.62 85 GLY A N 1
ATOM 641 C CA . GLY A 1 85 ? -8.228 -18.165 0.943 1.00 83.62 85 GLY A CA 1
ATOM 642 C C . GLY A 1 85 ? -6.827 -17.647 1.297 1.00 83.62 85 GLY A C 1
ATOM 643 O O . GLY A 1 85 ? -5.946 -18.461 1.566 1.00 83.62 85 GLY A O 1
ATOM 644 N N . CYS A 1 86 ? -6.617 -16.329 1.380 1.00 86.12 86 CYS A N 1
ATOM 645 C CA . CYS A 1 86 ? -5.358 -15.713 1.813 1.00 86.12 86 CYS A CA 1
ATOM 646 C C . CYS A 1 86 ? -5.308 -15.551 3.342 1.00 86.12 86 CYS A C 1
ATOM 648 O O . CYS A 1 86 ? -4.928 -14.503 3.856 1.00 86.12 86 CYS A O 1
ATOM 650 N N . GLY A 1 87 ? -5.746 -16.574 4.075 1.00 83.19 87 GLY A N 1
ATOM 651 C CA . GLY A 1 87 ? -5.917 -16.515 5.527 1.00 83.19 87 GLY A CA 1
ATOM 652 C C . GLY A 1 87 ? -7.191 -15.789 5.956 1.00 83.19 87 GLY A C 1
ATOM 653 O O . GLY A 1 87 ? -7.967 -15.322 5.126 1.00 83.19 87 GLY A O 1
ATOM 654 N N . ASN A 1 88 ? -7.417 -15.738 7.267 1.00 84.38 88 ASN A N 1
ATOM 655 C CA . ASN A 1 88 ? -8.588 -15.111 7.877 1.00 84.38 88 ASN A CA 1
ATOM 656 C C . ASN A 1 88 ? -8.113 -14.090 8.913 1.00 84.38 88 ASN A C 1
ATOM 658 O O . ASN A 1 88 ? -8.018 -14.405 10.100 1.00 84.38 88 ASN A O 1
ATOM 662 N N . PHE A 1 89 ? -7.725 -12.914 8.426 1.00 87.75 89 PHE A N 1
ATOM 663 C CA . PHE A 1 89 ? -7.205 -11.821 9.240 1.00 87.75 89 PHE A CA 1
ATOM 664 C C . PHE A 1 89 ? -8.206 -10.668 9.278 1.00 87.75 89 PHE A C 1
ATOM 666 O O . PHE A 1 89 ? -8.900 -10.403 8.298 1.00 87.75 89 PHE A O 1
ATOM 673 N N . ASP A 1 90 ? -8.231 -9.950 10.393 1.00 89.44 90 ASP A N 1
ATOM 674 C CA . ASP A 1 90 ? -8.950 -8.685 10.524 1.00 89.44 90 ASP A CA 1
ATOM 675 C C . ASP A 1 90 ? -8.198 -7.558 9.799 1.00 89.44 90 ASP A C 1
ATOM 677 O O . ASP A 1 90 ? -8.804 -6.624 9.276 1.00 89.44 90 ASP A O 1
ATOM 681 N N . VAL A 1 91 ? -6.861 -7.652 9.755 1.00 90.19 91 VAL A N 1
ATOM 682 C CA . VAL A 1 91 ? -5.980 -6.633 9.171 1.00 90.19 91 VAL A CA 1
ATOM 683 C C . VAL A 1 91 ? -4.924 -7.268 8.279 1.00 90.19 91 VAL A C 1
ATOM 685 O O . VAL A 1 91 ? -4.157 -8.123 8.713 1.00 90.19 91 VAL A O 1
ATOM 688 N N . TYR A 1 92 ? -4.826 -6.781 7.043 1.00 92.38 92 TYR A N 1
ATOM 689 C CA . TYR A 1 92 ? -3.823 -7.212 6.071 1.00 92.38 92 TYR A CA 1
ATOM 690 C C . TYR A 1 92 ? -2.762 -6.125 5.878 1.00 92.38 92 TYR A C 1
ATOM 692 O O . TYR A 1 92 ? -2.971 -5.175 5.120 1.00 92.38 92 TYR A O 1
ATOM 700 N N . ALA A 1 93 ? -1.615 -6.251 6.554 1.00 88.56 93 ALA A N 1
ATOM 701 C CA . ALA A 1 93 ? -0.507 -5.305 6.427 1.00 88.56 93 ALA A CA 1
ATOM 702 C C . ALA A 1 93 ? 0.615 -5.859 5.530 1.00 88.56 93 ALA A C 1
ATOM 704 O O . ALA A 1 93 ? 0.967 -7.035 5.567 1.00 88.56 93 ALA A O 1
ATOM 705 N N . GLU A 1 94 ? 1.224 -4.979 4.729 1.00 85.25 94 GLU A N 1
ATOM 706 C CA . GLU A 1 94 ? 2.305 -5.322 3.786 1.00 85.25 94 GLU A CA 1
ATOM 707 C C . GLU A 1 94 ? 1.938 -6.392 2.747 1.00 85.25 94 GLU A C 1
ATOM 709 O O . GLU A 1 94 ? 2.651 -7.368 2.554 1.00 85.25 94 GLU A O 1
ATOM 714 N N . ILE A 1 95 ? 0.849 -6.191 2.009 1.00 90.25 95 ILE A N 1
ATOM 715 C CA . ILE A 1 95 ? 0.410 -7.136 0.967 1.00 90.25 95 ILE A CA 1
ATOM 716 C C . ILE A 1 95 ? 1.233 -7.095 -0.337 1.00 90.25 95 ILE A C 1
ATOM 718 O O . ILE A 1 95 ? 0.897 -7.775 -1.306 1.00 90.25 95 ILE A O 1
ATOM 722 N N . ASN A 1 96 ? 2.311 -6.305 -0.386 1.00 90.06 96 ASN A N 1
ATOM 723 C CA . ASN A 1 96 ? 3.219 -6.278 -1.531 1.00 90.06 96 ASN A CA 1
ATOM 724 C C . ASN A 1 96 ? 4.063 -7.548 -1.628 1.00 90.06 96 ASN A C 1
ATOM 726 O O . ASN A 1 96 ? 4.437 -8.142 -0.621 1.00 90.06 96 ASN A O 1
ATOM 730 N N . TYR A 1 97 ? 4.502 -7.878 -2.836 1.00 88.00 97 TYR A N 1
ATOM 731 C CA . TYR A 1 97 ? 5.382 -9.018 -3.068 1.00 88.00 97 TYR A CA 1
ATOM 732 C C . TYR A 1 97 ? 6.521 -8.659 -4.016 1.00 88.00 97 TYR A C 1
ATOM 734 O O . TYR A 1 97 ? 6.325 -7.947 -4.997 1.00 88.00 97 TYR A O 1
ATOM 742 N N . SER A 1 98 ? 7.730 -9.117 -3.689 1.00 88.00 98 SER A N 1
ATOM 743 C CA . SER A 1 98 ? 8.886 -9.037 -4.583 1.00 88.00 98 SER A CA 1
ATOM 744 C C . SER A 1 98 ? 9.141 -10.409 -5.187 1.00 88.00 98 SER A C 1
ATOM 746 O O . SER A 1 98 ? 9.234 -11.377 -4.441 1.00 88.00 98 SER A O 1
ATOM 748 N N . TYR A 1 99 ? 9.315 -10.485 -6.502 1.00 85.75 99 TYR A N 1
ATOM 749 C CA . TYR A 1 99 ? 9.561 -11.746 -7.208 1.00 85.75 99 TYR A CA 1
ATOM 750 C C . TYR A 1 99 ? 10.657 -11.605 -8.253 1.00 85.75 99 TYR A C 1
ATOM 752 O O . TYR A 1 99 ? 11.064 -10.489 -8.565 1.00 85.75 99 TYR A O 1
ATOM 760 N N . ARG A 1 100 ? 11.153 -12.728 -8.773 1.00 84.00 100 ARG A N 1
ATOM 761 C CA . ARG A 1 100 ? 12.108 -12.771 -9.887 1.00 84.00 100 ARG A CA 1
ATOM 762 C C . ARG A 1 100 ? 11.530 -13.558 -11.049 1.00 84.00 100 ARG A C 1
ATOM 764 O O . ARG A 1 100 ? 10.739 -14.473 -10.831 1.00 84.00 100 ARG A O 1
ATOM 771 N N . ASP A 1 101 ? 11.982 -13.225 -12.250 1.00 76.69 101 ASP A N 1
ATOM 772 C CA . ASP A 1 101 ? 11.789 -14.067 -13.427 1.00 76.69 101 ASP A CA 1
ATOM 773 C C . ASP A 1 101 ? 12.997 -15.002 -13.602 1.00 76.69 101 ASP A C 1
ATOM 775 O O . ASP A 1 101 ? 14.056 -14.603 -14.080 1.00 76.69 101 ASP A O 1
ATOM 779 N N . GLY A 1 102 ? 12.882 -16.242 -13.126 1.00 75.50 102 GLY A N 1
ATOM 780 C CA . GLY A 1 102 ? 13.999 -17.190 -13.101 1.00 75.50 102 GLY A CA 1
ATOM 781 C C . GLY A 1 102 ? 15.065 -16.892 -12.032 1.00 75.50 102 GLY A C 1
ATOM 782 O O . GLY A 1 102 ? 14.980 -15.929 -11.269 1.00 75.50 102 GLY A O 1
ATOM 783 N N . VAL A 1 103 ? 16.073 -17.769 -11.947 1.00 74.00 103 VAL A N 1
ATOM 784 C CA . VAL A 1 103 ? 17.116 -17.718 -10.898 1.00 74.00 103 VAL A CA 1
ATOM 785 C C . VAL A 1 103 ? 17.997 -16.473 -11.038 1.00 74.00 103 VAL A C 1
ATOM 787 O O . VAL A 1 103 ? 18.300 -15.818 -10.041 1.00 74.00 103 VAL A O 1
ATOM 790 N N . ASP A 1 104 ? 18.333 -16.114 -12.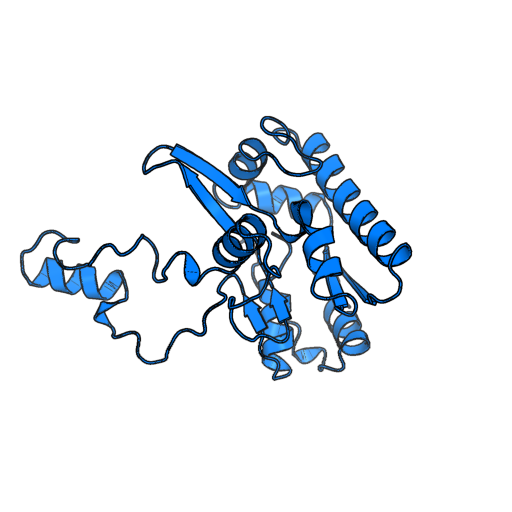277 1.00 80.75 104 ASP A N 1
ATOM 791 C CA . ASP A 1 104 ? 19.263 -15.025 -12.595 1.00 80.75 104 ASP A CA 1
ATOM 792 C C . ASP A 1 104 ? 18.565 -13.746 -13.088 1.00 80.75 104 ASP A C 1
ATOM 794 O O . ASP A 1 104 ? 19.228 -12.760 -13.412 1.00 80.75 104 ASP A O 1
ATOM 798 N N . GLY A 1 105 ? 17.230 -13.731 -13.150 1.00 81.62 105 GLY A N 1
ATOM 799 C CA . GLY A 1 105 ? 16.486 -12.571 -13.630 1.00 81.62 105 GLY A CA 1
ATOM 800 C C . GLY A 1 105 ? 16.358 -11.443 -12.605 1.00 81.62 105 GLY A C 1
ATOM 801 O O . GLY A 1 105 ? 16.623 -11.621 -11.404 1.00 81.62 105 GLY A O 1
ATOM 802 N N . PRO A 1 106 ? 15.945 -10.250 -13.070 1.00 88.19 106 PRO A N 1
ATOM 803 C CA . PRO A 1 106 ? 15.773 -9.092 -12.210 1.00 88.19 106 PRO A CA 1
ATOM 804 C C . PRO A 1 106 ? 14.640 -9.310 -11.202 1.00 88.19 106 PRO A C 1
ATOM 806 O O . PRO A 1 106 ? 13.738 -10.127 -11.392 1.00 88.19 106 PRO A O 1
ATOM 809 N N . PHE A 1 107 ? 14.693 -8.551 -10.109 1.00 89.62 107 PHE A N 1
ATOM 810 C CA . PHE A 1 107 ? 13.579 -8.473 -9.174 1.00 89.62 107 PHE A CA 1
ATOM 811 C C . PHE A 1 107 ? 12.520 -7.483 -9.663 1.00 89.62 107 PHE A C 1
ATOM 813 O O . PHE A 1 107 ? 12.850 -6.381 -10.109 1.00 89.62 107 PHE A O 1
ATOM 820 N N . TYR A 1 108 ? 11.267 -7.854 -9.435 1.00 92.25 108 TYR A N 1
ATOM 821 C CA . TYR A 1 108 ? 10.055 -7.087 -9.688 1.00 92.25 108 TYR A CA 1
ATOM 822 C C . TYR A 1 108 ? 9.264 -6.882 -8.390 1.00 92.25 108 TYR A C 1
ATOM 824 O O . TYR A 1 108 ? 9.496 -7.557 -7.383 1.00 92.25 108 TYR A O 1
ATOM 832 N N . LEU A 1 109 ? 8.317 -5.951 -8.427 1.00 92.75 109 LEU A N 1
ATOM 833 C CA . LEU A 1 109 ? 7.335 -5.640 -7.401 1.00 92.75 109 LEU A CA 1
ATOM 834 C C . LEU A 1 109 ? 5.937 -5.900 -7.942 1.00 92.75 109 LEU A C 1
ATOM 836 O O . LEU A 1 109 ? 5.597 -5.527 -9.059 1.00 92.75 109 LEU A O 1
ATOM 840 N N . TYR A 1 110 ? 5.115 -6.489 -7.089 1.00 93.12 110 TYR A N 1
ATOM 841 C CA . TYR A 1 110 ? 3.673 -6.512 -7.226 1.00 93.12 110 TYR A CA 1
ATOM 842 C C . TYR A 1 110 ? 3.066 -5.736 -6.056 1.00 93.12 110 TYR A C 1
ATOM 844 O O . TYR A 1 110 ? 3.320 -6.074 -4.893 1.00 93.12 110 TYR A O 1
ATOM 852 N N . LEU A 1 111 ? 2.301 -4.683 -6.364 1.00 95.00 111 LEU A N 1
ATOM 853 C CA . LEU A 1 111 ? 1.670 -3.795 -5.388 1.00 95.00 111 LEU A CA 1
ATOM 854 C C . LEU A 1 111 ? 0.140 -3.833 -5.559 1.00 95.00 111 LEU A C 1
ATOM 856 O O . LEU A 1 111 ? -0.436 -2.897 -6.118 1.00 95.00 111 LEU A O 1
ATOM 860 N N . PRO A 1 112 ? -0.559 -4.879 -5.076 1.00 94.00 112 PRO A N 1
ATOM 861 C CA . PRO A 1 112 ? -2.013 -4.988 -5.234 1.00 94.00 112 PRO A CA 1
ATOM 862 C C . PRO A 1 112 ? -2.772 -3.795 -4.635 1.00 94.00 112 PRO A C 1
ATOM 864 O O . PRO A 1 112 ? -3.802 -3.390 -5.171 1.00 94.00 112 PRO A O 1
ATOM 867 N N . GLN A 1 113 ? -2.231 -3.182 -3.579 1.00 91.88 113 GLN A N 1
ATOM 868 C CA . GLN A 1 113 ? -2.765 -1.964 -2.964 1.00 91.88 113 GLN A CA 1
ATOM 869 C C . GLN A 1 113 ? -2.674 -0.714 -3.861 1.00 91.88 113 GLN A C 1
ATOM 871 O O . GLN A 1 113 ? -3.310 0.292 -3.568 1.00 91.88 113 GLN A O 1
ATOM 876 N N . VAL A 1 114 ? -1.889 -0.763 -4.940 1.00 94.94 114 VAL A N 1
ATOM 877 C CA . VAL A 1 114 ? -1.764 0.309 -5.938 1.00 94.94 114 VAL A CA 1
ATOM 878 C C . VAL A 1 114 ? -2.513 -0.081 -7.213 1.00 94.94 114 VAL A C 1
ATOM 880 O O . VAL A 1 114 ? -3.412 0.634 -7.654 1.00 94.94 114 VAL A O 1
ATOM 883 N N . ASP A 1 115 ? -2.179 -1.239 -7.782 1.00 93.50 115 ASP A N 1
ATOM 884 C CA . ASP A 1 115 ? -2.627 -1.639 -9.120 1.00 93.50 115 ASP A CA 1
ATOM 885 C C . ASP A 1 115 ? -4.066 -2.157 -9.133 1.00 93.50 115 ASP A C 1
ATOM 887 O O . ASP A 1 115 ? -4.794 -2.006 -10.113 1.00 93.50 115 ASP A O 1
ATOM 891 N N . SER A 1 116 ? -4.492 -2.779 -8.035 1.00 93.75 116 SER A N 1
ATOM 892 C CA . SER A 1 116 ? -5.744 -3.536 -7.949 1.00 93.75 116 SER A CA 1
ATOM 893 C C . SER A 1 116 ? -6.704 -2.982 -6.898 1.00 93.75 116 SER A C 1
ATOM 895 O O . SER A 1 116 ? -7.600 -3.690 -6.449 1.00 93.75 116 SER A O 1
ATOM 897 N N . PHE A 1 117 ? -6.562 -1.706 -6.525 1.00 91.88 117 PHE A N 1
ATOM 898 C CA . PHE A 1 117 ? -7.362 -1.078 -5.465 1.00 91.88 117 PHE A CA 1
ATOM 899 C C . PHE A 1 117 ? -8.884 -1.220 -5.683 1.00 91.88 117 PHE A C 1
ATOM 901 O O . PHE A 1 117 ? -9.624 -1.518 -4.750 1.00 91.88 117 PHE A O 1
ATOM 908 N N . HIS A 1 118 ? -9.349 -1.117 -6.934 1.00 94.62 118 HIS A N 1
ATOM 909 C CA . HIS A 1 118 ? -10.760 -1.307 -7.297 1.00 94.62 118 HIS A CA 1
ATOM 910 C C . HIS A 1 118 ? -11.288 -2.723 -6.993 1.00 94.62 118 HIS A C 1
ATOM 912 O O . HIS A 1 118 ? -12.421 -2.861 -6.545 1.00 94.62 118 HIS A O 1
ATOM 918 N N . LYS A 1 119 ? -10.461 -3.769 -7.135 1.00 97.06 119 LYS A N 1
ATOM 919 C CA . LYS A 1 119 ? -10.846 -5.150 -6.796 1.00 97.06 119 LYS A CA 1
ATOM 920 C C . LYS A 1 119 ? -11.091 -5.332 -5.297 1.00 97.06 119 LYS A C 1
ATOM 922 O O . LYS A 1 119 ? -11.932 -6.138 -4.910 1.00 97.06 119 LYS A O 1
ATOM 927 N N . PHE A 1 120 ? -10.399 -4.569 -4.444 1.00 95.75 120 PHE A N 1
ATOM 928 C CA . PHE A 1 120 ? -10.681 -4.565 -3.004 1.00 95.75 120 PHE A CA 1
ATOM 929 C C . PHE A 1 120 ? -12.014 -3.894 -2.687 1.00 95.75 120 PHE A C 1
ATOM 931 O O . PHE A 1 120 ? -12.746 -4.396 -1.842 1.00 95.75 120 PHE A O 1
ATOM 938 N N . HIS A 1 121 ? -12.353 -2.804 -3.375 1.00 96.06 121 HIS A N 1
ATOM 939 C CA . HIS A 1 121 ? -13.666 -2.176 -3.238 1.00 96.06 121 HIS A CA 1
ATOM 940 C C . HIS A 1 121 ? -14.802 -3.115 -3.663 1.00 96.06 121 HIS A C 1
ATOM 942 O O . HIS A 1 121 ? -15.758 -3.284 -2.912 1.00 96.06 121 HIS A O 1
ATOM 948 N N . GLU A 1 122 ? -14.673 -3.767 -4.824 1.00 96.94 122 GLU A N 1
ATOM 949 C CA . GLU A 1 122 ? -15.675 -4.711 -5.342 1.00 96.94 122 GLU A CA 1
ATOM 950 C C . GLU A 1 122 ? -15.958 -5.851 -4.350 1.00 96.94 122 GLU A C 1
ATOM 952 O O . GLU A 1 122 ? -17.114 -6.173 -4.078 1.00 96.94 122 GLU A O 1
ATOM 957 N N . ALA A 1 123 ? -14.904 -6.445 -3.787 1.00 96.62 123 ALA A N 1
ATOM 958 C CA . ALA A 1 123 ? -15.020 -7.584 -2.880 1.00 96.62 123 ALA A CA 1
ATOM 959 C C . ALA A 1 123 ? -15.347 -7.196 -1.426 1.00 96.62 123 ALA A C 1
ATOM 961 O O . ALA A 1 123 ? -16.018 -7.950 -0.721 1.00 96.62 123 ALA A O 1
ATOM 962 N N . TYR A 1 124 ? -14.869 -6.038 -0.966 1.00 96.12 124 TYR A N 1
ATOM 963 C CA . TYR A 1 124 ? -14.941 -5.601 0.431 1.00 96.12 124 TYR A CA 1
ATOM 964 C C . TYR A 1 124 ? -15.427 -4.145 0.530 1.00 96.12 124 TYR A C 1
ATOM 966 O O . TYR A 1 124 ? -14.713 -3.286 1.050 1.00 96.12 124 TYR A O 1
ATOM 974 N N . PRO A 1 125 ? -16.664 -3.833 0.101 1.00 96.62 125 PRO A N 1
ATOM 975 C CA . PRO A 1 125 ? -17.136 -2.453 -0.088 1.00 96.62 125 PRO A CA 1
ATOM 976 C C . PRO A 1 125 ? -17.248 -1.625 1.201 1.00 96.62 125 PRO A C 1
ATOM 978 O O . PRO A 1 125 ? -17.508 -0.428 1.139 1.00 96.62 125 PRO A O 1
ATOM 981 N N . LYS A 1 126 ? -17.082 -2.251 2.371 1.00 95.75 126 LYS A N 1
ATOM 982 C CA . LYS A 1 126 ? -17.117 -1.612 3.697 1.00 95.75 126 LYS A CA 1
ATOM 983 C C . LYS A 1 126 ? -15.781 -1.690 4.441 1.00 95.75 126 LYS A C 1
ATOM 985 O O . LYS A 1 126 ? -15.741 -1.457 5.644 1.00 95.75 126 LYS A O 1
ATOM 990 N N . ALA A 1 127 ? -14.703 -2.082 3.761 1.00 95.44 127 ALA A N 1
ATOM 991 C CA . ALA A 1 127 ? -13.385 -2.148 4.378 1.00 95.44 127 ALA A CA 1
ATOM 992 C C . ALA A 1 127 ? -12.906 -0.754 4.807 1.00 95.44 127 ALA A C 1
ATOM 994 O O . ALA A 1 127 ? -13.150 0.237 4.113 1.00 95.44 127 ALA A O 1
ATOM 995 N N . THR A 1 128 ? -12.177 -0.698 5.918 1.00 96.12 128 THR A N 1
ATOM 996 C CA . THR A 1 128 ? -11.403 0.482 6.310 1.00 96.12 128 THR A CA 1
ATOM 997 C C . THR A 1 128 ? -10.031 0.406 5.659 1.00 96.12 128 THR A C 1
ATOM 999 O O . THR A 1 128 ? -9.319 -0.585 5.821 1.00 96.12 128 THR A O 1
ATOM 1002 N N . PHE A 1 129 ? -9.636 1.456 4.945 1.00 96.44 129 PHE A N 1
ATOM 1003 C CA . PHE A 1 129 ? -8.286 1.579 4.412 1.00 96.44 129 PHE A CA 1
ATOM 1004 C C . PHE A 1 129 ? -7.400 2.339 5.396 1.00 96.44 129 PHE A C 1
ATOM 1006 O O . PHE A 1 129 ? -7.730 3.445 5.822 1.00 96.44 129 PHE A O 1
ATOM 1013 N N . LEU A 1 130 ? -6.256 1.748 5.733 1.00 94.94 130 LEU A N 1
ATOM 1014 C CA . LEU A 1 130 ? -5.203 2.401 6.500 1.00 94.94 130 LEU A CA 1
ATOM 1015 C C . LEU A 1 130 ? -4.109 2.868 5.539 1.00 94.94 130 LEU A C 1
ATOM 1017 O O . LEU A 1 130 ? -3.417 2.051 4.931 1.00 94.94 130 LEU A O 1
ATOM 1021 N N . LEU A 1 131 ? -3.959 4.182 5.404 1.00 95.19 131 LEU A N 1
ATOM 1022 C CA . LEU A 1 131 ? -2.988 4.816 4.523 1.00 95.19 131 LEU A CA 1
ATOM 1023 C C . LEU A 1 131 ? -1.860 5.420 5.356 1.00 95.19 131 LEU A C 1
ATOM 1025 O O . LEU A 1 131 ? -1.894 6.570 5.795 1.00 95.19 131 LEU A O 1
ATOM 1029 N N . ASN A 1 132 ? -0.836 4.611 5.584 1.00 92.38 132 ASN A N 1
ATOM 1030 C CA . ASN A 1 132 ? 0.371 5.045 6.262 1.00 92.38 132 ASN A CA 1
ATOM 1031 C C . ASN A 1 132 ? 1.305 5.811 5.315 1.00 92.38 132 ASN A C 1
ATOM 1033 O O . ASN A 1 132 ? 1.567 5.399 4.179 1.00 92.38 132 ASN A O 1
ATOM 1037 N N . TYR A 1 133 ? 1.851 6.919 5.804 1.00 92.19 133 TYR A N 1
ATOM 1038 C CA . TYR A 1 133 ? 2.799 7.756 5.082 1.00 92.19 133 TYR A CA 1
ATOM 1039 C C . TYR A 1 133 ? 3.920 8.249 5.989 1.00 92.19 133 TYR A C 1
ATOM 1041 O O . TYR A 1 133 ? 3.889 8.101 7.206 1.00 92.19 133 TYR A O 1
ATOM 1049 N N . ARG A 1 134 ? 4.943 8.812 5.357 1.00 92.06 134 ARG A N 1
ATOM 1050 C CA . ARG A 1 134 ? 5.996 9.608 5.994 1.00 92.06 134 ARG A CA 1
ATOM 1051 C C . ARG A 1 134 ? 6.446 10.702 5.033 1.00 92.06 134 ARG A C 1
ATOM 1053 O O . ARG A 1 134 ? 5.934 10.794 3.915 1.00 92.06 134 ARG A O 1
ATOM 1060 N N . LYS A 1 135 ? 7.419 11.524 5.414 1.00 95.00 135 LYS A N 1
ATOM 1061 C CA . LYS A 1 135 ? 7.989 12.502 4.474 1.00 95.00 135 LYS A CA 1
ATOM 1062 C C . LYS A 1 135 ? 8.620 11.794 3.275 1.00 95.00 135 LYS A C 1
ATOM 1064 O O . LYS A 1 135 ? 9.240 10.738 3.430 1.00 95.00 135 LYS A O 1
ATOM 1069 N N . PHE A 1 136 ? 8.454 12.371 2.083 1.00 96.31 136 PHE A N 1
ATOM 1070 C CA . PHE A 1 136 ? 8.965 11.786 0.842 1.00 96.31 136 PHE A CA 1
ATOM 1071 C C . PHE A 1 136 ? 10.472 11.536 0.931 1.00 96.31 136 PHE A C 1
ATOM 1073 O O . PHE A 1 136 ? 10.940 10.472 0.537 1.00 96.31 136 PHE A O 1
ATOM 1080 N N .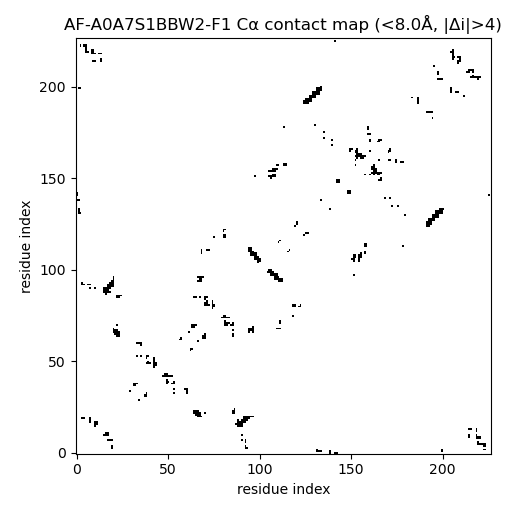 GLU A 1 137 ? 11.214 12.475 1.515 1.00 96.75 137 GLU A N 1
ATOM 1081 C CA . GLU A 1 137 ? 12.659 12.392 1.700 1.00 96.75 137 GLU A CA 1
ATOM 1082 C C . GLU A 1 137 ? 13.030 11.163 2.541 1.00 96.75 137 GLU A C 1
ATOM 1084 O O . GLU A 1 137 ? 13.842 10.349 2.109 1.00 96.75 137 GLU A O 1
ATOM 1089 N N . SER A 1 138 ? 12.365 10.947 3.681 1.00 94.50 138 SER A N 1
ATOM 1090 C CA . SER A 1 138 ? 12.554 9.748 4.512 1.00 94.50 138 SER A CA 1
ATOM 1091 C C . SER A 1 138 ? 12.177 8.461 3.765 1.00 94.50 138 SER A C 1
ATOM 1093 O O . SER A 1 138 ? 12.804 7.407 3.927 1.00 94.50 138 SER A O 1
ATOM 1095 N N . TRP A 1 139 ? 11.125 8.517 2.942 1.00 95.44 139 TRP A N 1
ATOM 1096 C CA . TRP A 1 139 ? 10.667 7.371 2.165 1.00 95.44 139 TRP A CA 1
ATOM 1097 C C . TRP A 1 139 ? 11.636 6.978 1.058 1.00 95.44 139 TRP A C 1
ATOM 1099 O O . TRP A 1 139 ? 12.027 5.808 0.996 1.00 95.44 139 TRP A O 1
ATOM 1109 N N . VAL A 1 140 ? 12.055 7.926 0.224 1.00 96.69 140 VAL A N 1
ATOM 1110 C CA . VAL A 1 140 ? 12.932 7.658 -0.918 1.00 96.69 140 VAL A CA 1
ATOM 1111 C C . VAL A 1 140 ? 14.313 7.213 -0.451 1.00 96.69 140 VAL A C 1
ATOM 1113 O O . VAL A 1 140 ? 14.884 6.274 -0.996 1.00 96.69 140 VAL A O 1
ATOM 1116 N N . ASP A 1 141 ? 14.801 7.801 0.634 1.00 95.19 141 ASP A N 1
ATOM 1117 C CA . ASP A 1 141 ? 16.050 7.437 1.286 1.00 95.19 141 ASP A CA 1
ATOM 1118 C C . ASP A 1 141 ? 16.033 5.979 1.788 1.00 95.19 141 ASP A C 1
ATOM 1120 O O . ASP A 1 141 ? 16.956 5.190 1.572 1.00 95.19 141 ASP A O 1
ATOM 1124 N N . SER A 1 142 ? 14.908 5.551 2.361 1.00 91.06 142 SER A N 1
ATOM 1125 C CA . SER A 1 142 ? 14.700 4.162 2.766 1.00 91.06 142 SER A CA 1
ATOM 1126 C C . SER A 1 142 ? 14.547 3.194 1.590 1.00 91.06 142 SER A C 1
ATOM 1128 O O . SER A 1 142 ? 14.985 2.048 1.704 1.00 91.06 142 SER A O 1
ATOM 1130 N N . VAL A 1 143 ? 13.939 3.627 0.479 1.00 93.62 143 VAL A N 1
ATOM 1131 C CA . VAL A 1 143 ? 13.897 2.864 -0.781 1.00 93.62 143 VAL A CA 1
ATOM 1132 C C . VAL A 1 143 ? 15.310 2.685 -1.338 1.00 93.62 143 VAL A C 1
ATOM 1134 O O . VAL A 1 143 ? 15.653 1.589 -1.768 1.00 93.62 143 VAL A O 1
ATOM 1137 N N . ASN A 1 144 ? 16.151 3.714 -1.265 1.00 93.81 144 ASN A N 1
ATOM 1138 C CA . ASN A 1 144 ? 17.516 3.679 -1.790 1.00 93.81 144 ASN A CA 1
ATOM 1139 C C . ASN A 1 144 ? 18.454 2.802 -0.961 1.00 93.81 144 ASN A C 1
ATOM 1141 O O . ASN A 1 144 ? 19.319 2.138 -1.521 1.00 93.81 144 ASN A O 1
ATOM 1145 N N . ARG A 1 145 ? 18.286 2.777 0.366 1.00 89.50 145 ARG A N 1
ATOM 1146 C CA . ARG A 1 145 ? 19.115 1.946 1.256 1.00 89.50 145 ARG A CA 1
ATOM 1147 C C . ARG A 1 145 ? 18.687 0.484 1.337 1.00 89.50 145 ARG A C 1
ATOM 1149 O O . ARG A 1 145 ? 19.455 -0.354 1.801 1.00 89.50 145 ARG A O 1
ATOM 1156 N N . TRP A 1 146 ? 17.445 0.164 0.985 1.00 83.50 146 TRP A N 1
ATOM 1157 C CA . TRP A 1 146 ? 16.901 -1.167 1.236 1.00 83.50 146 TRP A CA 1
ATOM 1158 C C . TRP A 1 146 ? 17.168 -2.127 0.086 1.00 83.50 146 TRP A C 1
ATOM 1160 O O . TRP A 1 146 ? 16.311 -2.324 -0.777 1.00 83.50 146 TRP A O 1
ATOM 1170 N N . PHE A 1 147 ? 18.338 -2.768 0.110 1.00 84.62 147 PHE A N 1
ATOM 1171 C CA . PHE A 1 147 ? 18.772 -3.665 -0.963 1.00 84.62 147 PHE A CA 1
ATOM 1172 C C . PHE A 1 147 ? 18.583 -2.985 -2.340 1.00 84.62 147 PHE A C 1
ATOM 1174 O O . PHE A 1 147 ? 18.711 -1.773 -2.474 1.00 84.62 147 PHE A O 1
ATOM 1181 N N . ALA A 1 148 ? 18.211 -3.754 -3.359 1.00 88.12 148 ALA A N 1
ATOM 1182 C CA . ALA A 1 148 ? 17.896 -3.283 -4.703 1.00 88.12 148 ALA A CA 1
ATOM 1183 C C . ALA A 1 148 ? 16.487 -2.654 -4.847 1.00 88.12 148 ALA A C 1
ATOM 1185 O O . ALA A 1 148 ? 15.924 -2.685 -5.934 1.00 88.12 148 ALA A O 1
ATOM 1186 N N . MET A 1 149 ? 15.841 -2.139 -3.786 1.00 92.12 149 MET A N 1
ATOM 1187 C CA . MET A 1 149 ? 14.412 -1.767 -3.843 1.00 92.12 149 MET A CA 1
ATOM 1188 C C . MET A 1 149 ? 14.090 -0.711 -4.912 1.00 92.12 149 MET A C 1
ATOM 1190 O O . MET A 1 149 ? 13.079 -0.859 -5.596 1.00 92.12 149 MET A O 1
ATOM 1194 N N . ARG A 1 150 ? 14.944 0.305 -5.115 1.00 95.44 150 ARG A N 1
ATOM 1195 C CA . ARG A 1 150 ? 14.774 1.261 -6.229 1.00 95.44 150 ARG A CA 1
ATOM 1196 C C . ARG A 1 150 ? 14.763 0.553 -7.583 1.00 95.44 150 ARG A C 1
ATOM 1198 O O . ARG A 1 150 ? 13.898 0.839 -8.401 1.00 95.44 150 ARG A O 1
ATOM 1205 N N . GLU A 1 151 ? 15.679 -0.384 -7.805 1.00 95.19 151 GLU A N 1
ATOM 1206 C CA . GLU A 1 151 ? 15.730 -1.159 -9.050 1.00 95.19 151 GLU A CA 1
ATOM 1207 C C . GLU A 1 151 ? 14.448 -1.970 -9.236 1.00 95.19 151 GLU A C 1
ATOM 1209 O O . GLU A 1 151 ? 13.918 -2.011 -10.338 1.00 95.19 151 GLU A O 1
ATOM 1214 N N . ARG A 1 152 ? 13.875 -2.533 -8.162 1.00 95.31 152 ARG A N 1
ATOM 1215 C CA . ARG A 1 152 ? 12.591 -3.249 -8.261 1.00 95.31 152 ARG A CA 1
ATOM 1216 C C . ARG A 1 152 ? 11.447 -2.329 -8.684 1.00 95.31 152 ARG A C 1
ATOM 1218 O O . ARG A 1 152 ? 10.631 -2.749 -9.496 1.00 95.31 152 ARG A O 1
ATOM 1225 N N . TYR A 1 153 ? 11.390 -1.095 -8.174 1.00 96.75 153 TYR A N 1
ATOM 1226 C CA . TYR A 1 153 ? 10.428 -0.093 -8.657 1.00 96.75 153 TYR A CA 1
ATOM 1227 C C . TYR A 1 153 ? 10.640 0.208 -10.140 1.00 96.75 153 TYR A C 1
ATOM 1229 O O . TYR A 1 153 ? 9.680 0.179 -10.895 1.00 96.75 153 TYR A O 1
ATOM 1237 N N . VAL A 1 154 ? 11.890 0.428 -10.561 1.00 97.38 154 VAL A N 1
ATOM 1238 C CA . VAL A 1 154 ? 12.221 0.719 -11.965 1.00 97.38 154 VAL A CA 1
ATOM 1239 C C . VAL A 1 154 ? 11.882 -0.450 -12.889 1.00 97.38 154 VAL A C 1
ATOM 1241 O O . VAL A 1 154 ? 11.426 -0.231 -14.003 1.00 97.38 154 VAL A O 1
ATOM 1244 N N . ASN A 1 155 ? 12.083 -1.690 -12.454 1.00 96.62 155 ASN A N 1
ATOM 1245 C CA . ASN A 1 155 ? 11.849 -2.867 -13.291 1.00 96.62 155 ASN A CA 1
ATOM 1246 C C . ASN A 1 155 ? 10.364 -3.211 -13.460 1.00 96.62 155 ASN A C 1
ATOM 1248 O O . ASN A 1 155 ? 10.023 -3.984 -14.352 1.00 96.62 155 ASN A O 1
ATOM 1252 N N . SER A 1 156 ? 9.493 -2.696 -12.594 1.00 96.44 156 SER A N 1
ATOM 1253 C CA . SER A 1 156 ? 8.095 -3.125 -12.517 1.00 96.44 156 SER A CA 1
ATOM 1254 C C . SER A 1 156 ? 7.176 -2.156 -13.237 1.00 96.44 156 SER A C 1
ATOM 1256 O O . SER A 1 156 ? 7.372 -0.948 -13.165 1.00 96.44 156 SER A O 1
ATOM 1258 N N . ASP A 1 157 ? 6.146 -2.685 -13.892 1.00 95.81 157 ASP A N 1
ATOM 1259 C CA . ASP A 1 157 ? 5.063 -1.871 -14.435 1.00 95.81 157 ASP A CA 1
ATOM 1260 C C . ASP A 1 157 ? 3.991 -1.681 -13.358 1.00 95.81 157 ASP A C 1
ATOM 1262 O O . ASP A 1 157 ? 3.239 -2.604 -13.049 1.00 95.81 157 ASP A O 1
ATOM 1266 N N . ILE A 1 158 ? 3.989 -0.506 -12.727 1.00 96.44 158 ILE A N 1
ATOM 1267 C CA . ILE A 1 158 ? 3.100 -0.159 -11.613 1.00 96.44 158 ILE A CA 1
ATOM 1268 C C . ILE A 1 158 ? 2.213 1.001 -12.070 1.00 96.44 158 ILE A C 1
ATOM 1270 O O . ILE A 1 158 ? 2.669 1.934 -12.734 1.00 96.44 158 ILE A O 1
ATOM 1274 N N . ARG A 1 159 ? 0.933 1.006 -11.695 1.00 95.00 159 ARG A N 1
ATOM 1275 C CA . ARG A 1 159 ? 0.017 2.117 -11.980 1.00 95.00 159 ARG A CA 1
ATOM 1276 C C . ARG A 1 159 ? 0.608 3.434 -11.462 1.00 95.00 159 ARG A C 1
ATOM 1278 O O . ARG A 1 159 ? 0.787 3.626 -10.263 1.00 95.00 159 ARG A O 1
ATOM 1285 N N . GLY A 1 160 ? 0.867 4.367 -12.379 1.00 95.94 160 GLY A N 1
ATOM 1286 C CA . GLY A 1 160 ? 1.482 5.666 -12.071 1.00 95.94 160 GLY A CA 1
ATOM 1287 C C . GLY A 1 160 ? 3.018 5.662 -12.040 1.00 95.94 160 GLY A C 1
ATOM 1288 O O . GLY A 1 160 ? 3.613 6.721 -11.854 1.00 95.94 160 GLY A O 1
ATOM 1289 N N . LEU A 1 161 ? 3.659 4.512 -12.264 1.00 97.75 161 LEU A N 1
ATOM 1290 C CA . LEU A 1 161 ? 5.105 4.350 -12.407 1.00 97.75 161 LEU A CA 1
ATOM 1291 C C . LEU A 1 161 ? 5.419 3.212 -13.407 1.00 97.75 161 LEU A C 1
ATOM 1293 O O . LEU A 1 161 ? 5.678 2.085 -12.987 1.00 97.75 161 LEU A O 1
ATOM 1297 N N . PRO A 1 162 ? 5.375 3.489 -14.724 1.00 97.44 162 PRO A N 1
ATOM 1298 C CA . PRO A 1 162 ? 5.653 2.481 -15.746 1.00 97.44 162 PRO A CA 1
ATOM 1299 C C . PRO A 1 162 ? 7.076 1.920 -15.662 1.00 97.44 162 PRO A C 1
ATOM 1301 O O . PRO A 1 162 ? 7.997 2.619 -15.228 1.00 97.44 162 PRO A O 1
ATOM 1304 N N . ALA A 1 163 ? 7.280 0.704 -16.173 1.00 97.50 163 ALA A N 1
ATOM 1305 C CA . ALA A 1 163 ? 8.607 0.090 -16.222 1.00 97.50 163 ALA A CA 1
ATOM 1306 C C . ALA A 1 163 ? 9.643 1.001 -16.922 1.00 97.50 163 ALA A C 1
ATOM 1308 O O . ALA A 1 163 ? 9.378 1.627 -17.951 1.00 97.50 163 ALA A O 1
ATOM 1309 N N . GLY A 1 164 ? 10.839 1.094 -16.344 1.00 97.50 164 GLY A N 1
ATOM 1310 C CA . GLY A 1 164 ? 11.912 2.013 -16.734 1.00 97.50 164 GLY A CA 1
ATOM 1311 C C . GLY A 1 164 ? 11.826 3.407 -16.092 1.00 97.50 164 GLY A C 1
ATOM 1312 O O . GLY A 1 164 ? 12.777 4.187 -16.196 1.00 97.50 164 GLY A O 1
ATOM 1313 N N . VAL A 1 165 ? 10.731 3.736 -15.400 1.00 97.75 165 VAL A N 1
ATOM 1314 C CA . VAL A 1 165 ? 10.535 5.005 -14.679 1.00 97.75 165 VAL A CA 1
ATOM 1315 C C . VAL A 1 165 ? 10.801 4.808 -13.181 1.00 97.75 165 VAL A C 1
ATOM 1317 O O . VAL A 1 165 ? 10.577 3.739 -12.633 1.00 97.75 165 VAL A O 1
ATOM 1320 N N . GLY A 1 166 ? 11.306 5.837 -12.490 1.00 96.94 166 GLY A N 1
ATOM 1321 C CA . GLY A 1 166 ? 11.604 5.775 -11.047 1.00 96.94 166 GLY A CA 1
ATOM 1322 C C . GLY A 1 166 ? 13.096 5.759 -10.711 1.00 96.94 166 GLY A C 1
ATOM 1323 O O . GLY A 1 166 ? 13.472 5.685 -9.544 1.00 96.94 166 GLY A O 1
ATOM 1324 N N . GLY A 1 167 ? 13.965 5.883 -11.720 1.00 96.69 167 GLY A N 1
ATOM 1325 C CA . GLY A 1 167 ? 15.408 6.021 -11.509 1.00 96.69 167 GLY A CA 1
ATOM 1326 C C . GLY A 1 167 ? 15.795 7.361 -10.872 1.00 96.69 167 GLY A C 1
ATOM 1327 O O . GLY A 1 167 ? 16.837 7.461 -10.224 1.00 96.69 167 GLY A O 1
ATOM 1328 N N . LYS A 1 168 ? 14.948 8.389 -11.027 1.00 97.88 168 LYS A N 1
ATOM 1329 C CA . LYS A 1 168 ? 15.127 9.723 -10.436 1.00 97.88 168 LYS A CA 1
ATOM 1330 C C . LYS A 1 168 ? 14.154 9.944 -9.282 1.00 97.88 168 LYS A C 1
ATOM 1332 O O . LYS A 1 168 ? 12.979 9.597 -9.388 1.00 97.88 168 LYS A O 1
ATOM 1337 N N . ASP A 1 169 ? 14.607 10.640 -8.243 1.00 98.38 169 ASP A N 1
ATOM 1338 C CA . ASP A 1 169 ? 13.788 10.983 -7.074 1.00 98.38 169 ASP A CA 1
ATOM 1339 C C . ASP A 1 169 ? 12.513 11.736 -7.467 1.00 98.38 169 ASP A C 1
ATOM 1341 O O . ASP A 1 169 ? 11.446 11.422 -6.960 1.00 98.38 169 ASP A O 1
ATOM 1345 N N . SER A 1 170 ? 12.576 12.651 -8.439 1.00 98.19 170 SER A N 1
ATOM 1346 C CA . SER A 1 170 ? 11.388 13.368 -8.926 1.00 98.19 170 SER A CA 1
ATOM 1347 C C . SER A 1 170 ? 10.335 12.454 -9.562 1.00 98.19 170 SER A C 1
ATOM 1349 O O . SER A 1 170 ? 9.143 12.713 -9.432 1.00 98.19 170 SER A O 1
ATOM 1351 N N . GLN A 1 171 ? 10.747 11.365 -10.216 1.00 98.31 171 GLN A N 1
ATOM 1352 C CA . GLN A 1 171 ? 9.817 10.390 -10.790 1.00 98.31 171 GLN A CA 1
ATOM 1353 C C . GLN A 1 171 ? 9.141 9.571 -9.690 1.00 98.31 171 GLN A C 1
ATOM 1355 O O . GLN A 1 171 ? 7.926 9.393 -9.718 1.00 98.31 171 GLN A O 1
ATOM 1360 N N . LEU A 1 172 ? 9.913 9.128 -8.691 1.00 97.81 172 LEU A N 1
ATOM 1361 C CA . LEU A 1 172 ? 9.349 8.444 -7.528 1.00 97.81 172 LEU A CA 1
ATOM 1362 C C . LEU A 1 172 ? 8.482 9.374 -6.675 1.00 97.81 172 LEU A C 1
ATOM 1364 O O . LEU A 1 172 ? 7.514 8.902 -6.093 1.00 97.81 172 LEU A O 1
ATOM 1368 N N . LYS A 1 173 ? 8.785 10.676 -6.624 1.00 98.19 173 LYS A N 1
ATOM 1369 C CA . LYS A 1 173 ? 7.968 11.676 -5.928 1.00 98.19 173 LYS A CA 1
ATOM 1370 C C . LYS A 1 173 ? 6.590 11.813 -6.557 1.00 98.19 173 LYS A C 1
ATOM 1372 O O . LYS A 1 173 ? 5.599 11.709 -5.846 1.00 98.19 173 LYS A O 1
ATOM 1377 N N . ASN A 1 174 ? 6.531 11.953 -7.881 1.00 98.12 174 ASN A N 1
ATOM 1378 C CA . ASN A 1 174 ? 5.259 12.030 -8.601 1.00 98.12 174 ASN A CA 1
ATOM 1379 C C . ASN A 1 174 ? 4.405 10.774 -8.381 1.00 98.12 174 ASN A C 1
ATOM 1381 O O . ASN A 1 174 ? 3.201 10.880 -8.166 1.00 98.12 174 ASN A O 1
ATOM 1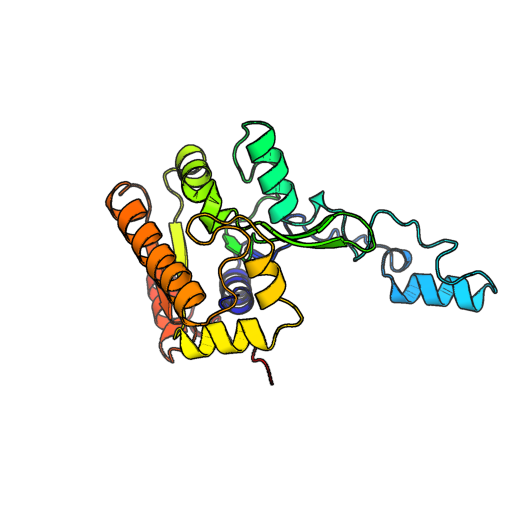385 N N . PHE A 1 175 ? 5.027 9.591 -8.403 1.00 97.69 175 PHE A N 1
ATOM 1386 C CA . PHE A 1 175 ? 4.347 8.336 -8.079 1.00 97.69 175 PHE A CA 1
ATOM 1387 C C . PHE A 1 175 ? 3.859 8.302 -6.625 1.00 97.69 175 PHE A C 1
ATOM 1389 O O . PHE A 1 175 ? 2.708 7.954 -6.372 1.00 97.69 175 PHE A O 1
ATOM 1396 N N . TYR A 1 176 ? 4.722 8.687 -5.682 1.00 97.31 176 TYR A N 1
ATOM 1397 C CA . TYR A 1 176 ? 4.421 8.722 -4.256 1.00 97.31 176 TYR A CA 1
ATOM 1398 C C . TYR A 1 176 ? 3.213 9.618 -3.980 1.00 97.31 176 TYR A C 1
ATOM 1400 O O . TYR A 1 176 ? 2.189 9.126 -3.523 1.00 97.31 176 TYR A O 1
ATOM 1408 N N . GLU A 1 177 ? 3.298 10.904 -4.323 1.00 97.25 177 GLU A N 1
ATOM 1409 C CA . GLU A 1 177 ? 2.232 11.889 -4.098 1.00 97.25 177 GLU A CA 1
ATOM 1410 C C . GLU A 1 177 ? 0.953 11.515 -4.861 1.00 97.25 177 GLU A C 1
ATOM 1412 O O . GLU A 1 177 ? -0.131 11.497 -4.278 1.00 97.25 177 GLU A O 1
ATOM 1417 N N . GLY A 1 178 ? 1.087 11.097 -6.125 1.00 97.44 178 GLY A N 1
ATOM 1418 C CA . GLY A 1 178 ? -0.045 10.675 -6.947 1.00 97.44 178 GLY A CA 1
ATOM 1419 C C . GLY A 1 178 ? -0.800 9.468 -6.385 1.00 97.44 178 GLY A C 1
ATOM 1420 O O . GLY A 1 178 ? -2.020 9.394 -6.530 1.00 97.44 178 GLY A O 1
ATOM 1421 N N . HIS A 1 179 ? -0.118 8.537 -5.709 1.00 96.81 179 HIS A N 1
ATOM 1422 C CA . HIS A 1 179 ? -0.779 7.413 -5.046 1.00 96.81 179 HIS A CA 1
ATOM 1423 C C . HIS A 1 179 ? -1.624 7.867 -3.847 1.00 96.81 179 HIS A C 1
ATOM 1425 O O . HIS A 1 179 ? -2.770 7.431 -3.726 1.00 96.81 179 HIS A O 1
ATOM 1431 N N . TYR A 1 180 ? -1.109 8.767 -3.000 1.00 96.69 180 TYR A N 1
ATOM 1432 C CA . TYR A 1 180 ? -1.879 9.304 -1.869 1.00 96.69 180 TYR A CA 1
ATOM 1433 C C . TYR A 1 180 ? -3.116 10.071 -2.343 1.00 96.69 180 TYR A C 1
ATOM 1435 O O . TYR A 1 180 ? -4.215 9.837 -1.837 1.00 96.69 180 TYR A O 1
ATOM 1443 N N . ASP A 1 181 ? -2.966 10.926 -3.357 1.00 97.50 181 ASP A N 1
ATOM 1444 C CA . ASP A 1 181 ? -4.090 11.673 -3.930 1.00 97.50 181 ASP A CA 1
ATOM 1445 C C . ASP A 1 181 ? -5.133 10.740 -4.554 1.00 97.50 181 ASP A C 1
ATOM 1447 O O . ASP A 1 181 ? -6.338 10.941 -4.380 1.00 97.50 181 ASP A O 1
ATOM 1451 N N . TYR A 1 182 ? -4.684 9.679 -5.229 1.00 96.88 182 TYR A N 1
ATOM 1452 C CA . TYR A 1 182 ? -5.572 8.661 -5.778 1.00 96.88 182 TYR A CA 1
ATOM 1453 C C . TYR A 1 182 ? -6.382 7.948 -4.688 1.00 96.88 182 TYR A C 1
ATOM 1455 O O . TYR A 1 182 ? -7.597 7.838 -4.837 1.00 96.88 182 TYR A O 1
ATOM 1463 N N . VAL A 1 183 ? -5.755 7.491 -3.596 1.00 97.19 183 VAL A N 1
ATOM 1464 C CA . VAL A 1 183 ? -6.464 6.782 -2.510 1.00 97.19 183 VAL A CA 1
ATOM 1465 C C . VAL A 1 183 ? -7.485 7.695 -1.831 1.00 97.19 183 VAL A C 1
ATOM 1467 O O . VAL A 1 183 ? -8.633 7.290 -1.640 1.00 97.19 183 VAL A O 1
ATOM 1470 N N . ARG A 1 184 ? -7.107 8.943 -1.524 1.00 97.81 184 ARG A N 1
ATOM 1471 C CA . ARG A 1 184 ? -8.017 9.942 -0.936 1.00 97.81 184 ARG A CA 1
ATOM 1472 C C . ARG A 1 184 ? -9.233 10.183 -1.820 1.00 97.81 184 ARG A C 1
ATOM 1474 O O . ARG A 1 184 ? -10.367 10.097 -1.351 1.00 97.81 184 ARG A O 1
ATOM 1481 N N . LYS A 1 185 ? -8.997 10.430 -3.112 1.00 97.81 185 LYS A N 1
ATOM 1482 C CA . LYS A 1 185 ? -10.065 10.627 -4.095 1.00 97.81 185 LYS A CA 1
ATOM 1483 C C . LYS A 1 185 ? -10.949 9.386 -4.214 1.00 97.81 185 LYS A C 1
ATOM 1485 O O . LYS A 1 185 ? -12.168 9.509 -4.229 1.00 97.81 185 LYS A O 1
ATOM 1490 N N . PHE A 1 186 ? -10.350 8.198 -4.247 1.00 97.06 186 PHE A N 1
ATOM 1491 C CA . PHE A 1 186 ? -11.090 6.947 -4.356 1.00 97.06 186 PHE A CA 1
ATOM 1492 C C . PHE A 1 186 ? -12.049 6.745 -3.178 1.00 97.06 186 PHE A C 1
ATOM 1494 O O . PHE A 1 186 ? -13.204 6.392 -3.396 1.00 97.06 186 PHE A O 1
ATOM 1501 N N . VAL A 1 187 ? -11.609 6.984 -1.937 1.00 97.19 187 VAL A N 1
ATOM 1502 C CA . VAL A 1 187 ? -12.489 6.858 -0.761 1.00 97.19 187 VAL A CA 1
ATOM 1503 C C . VAL A 1 187 ? -13.558 7.951 -0.742 1.00 97.19 187 VAL A C 1
ATOM 1505 O O . VAL A 1 187 ? -14.706 7.667 -0.416 1.00 97.19 187 VAL A O 1
ATOM 1508 N N . GLN A 1 188 ? -13.230 9.175 -1.164 1.00 97.62 188 GLN A N 1
ATOM 1509 C CA . GLN A 1 188 ? -14.224 10.242 -1.321 1.00 97.62 188 GLN A CA 1
ATOM 1510 C C . GLN A 1 188 ? -15.338 9.856 -2.311 1.00 97.62 188 GLN A C 1
ATOM 1512 O O . GLN A 1 188 ? -16.507 10.151 -2.071 1.00 97.62 188 GLN A O 1
ATOM 1517 N N . GLU A 1 189 ? -14.982 9.195 -3.413 1.00 97.62 189 GLU A N 1
ATOM 1518 C CA . GLU A 1 189 ? -15.928 8.709 -4.425 1.00 97.62 189 GLU A CA 1
ATOM 1519 C C . GLU A 1 189 ? -16.683 7.442 -3.976 1.00 97.62 189 GLU A C 1
ATOM 1521 O O . GLU A 1 189 ? -17.739 7.135 -4.526 1.00 97.62 189 GLU A O 1
ATOM 1526 N N . ASN A 1 190 ? -16.192 6.740 -2.947 1.00 97.38 190 ASN A N 1
ATOM 1527 C CA . ASN A 1 190 ? -16.758 5.497 -2.417 1.00 97.38 190 ASN A CA 1
ATOM 1528 C C . ASN A 1 190 ? -16.950 5.585 -0.887 1.00 97.38 190 ASN A C 1
ATOM 1530 O O . ASN A 1 190 ? -16.238 4.915 -0.132 1.00 97.38 190 ASN A O 1
ATOM 1534 N N . PRO A 1 191 ? -17.934 6.373 -0.403 1.00 96.38 191 PRO A N 1
ATOM 1535 C CA . PRO A 1 191 ? -18.080 6.730 1.014 1.00 96.38 191 PRO A CA 1
ATOM 1536 C C . PRO A 1 191 ? -18.521 5.573 1.925 1.00 96.38 191 PRO A C 1
ATOM 1538 O O . PRO A 1 191 ? -18.701 5.762 3.125 1.00 96.38 191 PRO A O 1
ATOM 1541 N N . SER A 1 192 ? -18.727 4.372 1.377 1.00 96.94 192 SER A N 1
ATOM 1542 C CA . SER A 1 192 ? -18.903 3.153 2.170 1.00 96.94 192 SER A CA 1
ATOM 1543 C C . SER A 1 192 ? -17.608 2.702 2.853 1.00 96.94 192 SER A C 1
ATOM 1545 O O . SER A 1 192 ? -17.666 1.907 3.790 1.00 96.94 192 SER A O 1
ATOM 1547 N N . HIS A 1 193 ? -16.460 3.212 2.402 1.00 97.44 193 HIS A N 1
ATOM 1548 C CA . HIS A 1 193 ? -15.165 3.011 3.034 1.00 97.44 193 HIS A CA 1
ATOM 1549 C C . HIS A 1 193 ? -14.861 4.090 4.070 1.00 97.44 193 HIS A C 1
ATOM 1551 O O . HIS A 1 193 ? -15.186 5.262 3.890 1.00 97.44 193 HIS A O 1
ATOM 1557 N N . ALA A 1 194 ? -14.135 3.696 5.113 1.00 96.94 194 ALA A N 1
ATOM 1558 C CA . ALA A 1 194 ? -13.405 4.626 5.964 1.00 96.94 194 ALA A CA 1
ATOM 1559 C C . ALA A 1 194 ? -11.941 4.714 5.505 1.00 96.94 194 ALA A C 1
ATOM 1561 O O . ALA A 1 194 ? -11.373 3.726 5.033 1.00 96.94 194 ALA A O 1
ATOM 1562 N N . LEU A 1 195 ? -11.325 5.885 5.673 1.00 97.25 195 LEU A N 1
ATOM 1563 C CA . LEU A 1 195 ? -9.894 6.103 5.464 1.00 97.25 195 LEU A CA 1
ATOM 1564 C C . LEU A 1 195 ? -9.274 6.610 6.762 1.00 97.25 195 LEU A C 1
ATOM 1566 O O . LEU A 1 195 ? -9.703 7.631 7.294 1.00 97.25 195 LEU A O 1
ATOM 1570 N N . VAL A 1 196 ? -8.251 5.910 7.241 1.00 96.69 196 VAL A N 1
ATOM 1571 C CA . VAL A 1 196 ? -7.406 6.355 8.350 1.00 96.69 196 VAL A CA 1
ATOM 1572 C C . VAL A 1 196 ? -6.031 6.661 7.774 1.00 96.69 196 VAL A C 1
ATOM 1574 O O . VAL A 1 196 ? -5.360 5.765 7.266 1.00 96.69 196 VAL A O 1
ATOM 1577 N N . GLU A 1 197 ? -5.618 7.924 7.814 1.00 95.75 197 GLU A N 1
ATOM 1578 C CA . GLU A 1 197 ? -4.285 8.344 7.375 1.00 95.75 197 GLU A CA 1
ATOM 1579 C C . GLU A 1 197 ? -3.365 8.534 8.578 1.00 95.75 197 GLU A C 1
ATOM 1581 O O . GLU A 1 197 ? -3.758 9.135 9.576 1.00 95.75 197 GLU A O 1
ATOM 1586 N N . ILE A 1 198 ? -2.125 8.052 8.478 1.00 94.56 198 ILE A N 1
ATOM 1587 C CA . ILE A 1 198 ? -1.163 8.142 9.579 1.00 94.56 198 ILE A CA 1
ATOM 1588 C C . ILE A 1 198 ? 0.244 8.486 9.101 1.00 94.56 198 ILE A C 1
ATOM 1590 O O . ILE A 1 198 ? 0.835 7.755 8.305 1.00 94.56 198 ILE A O 1
ATOM 1594 N N . ASP A 1 199 ? 0.805 9.568 9.648 1.00 93.81 199 ASP A N 1
ATOM 1595 C CA . ASP A 1 199 ? 2.243 9.830 9.586 1.00 93.81 199 ASP A CA 1
ATOM 1596 C C . ASP A 1 199 ? 2.954 8.931 10.598 1.00 93.81 199 ASP A C 1
ATOM 1598 O O . ASP A 1 199 ? 2.928 9.181 11.803 1.00 93.81 199 ASP A O 1
ATOM 1602 N N . ILE A 1 200 ? 3.607 7.882 10.110 1.00 90.94 200 ILE A N 1
ATOM 1603 C CA . ILE A 1 200 ? 4.294 6.903 10.959 1.00 90.94 200 ILE A CA 1
ATOM 1604 C C . ILE A 1 200 ? 5.534 7.471 11.667 1.00 90.94 200 ILE A C 1
ATOM 1606 O O . ILE A 1 200 ? 6.059 6.839 12.585 1.00 90.94 200 ILE A O 1
ATOM 1610 N N . GLU A 1 201 ? 6.026 8.640 11.248 1.00 90.25 201 GLU A N 1
ATOM 1611 C CA . GLU A 1 201 ? 7.158 9.324 11.881 1.00 90.25 201 GLU A CA 1
ATOM 1612 C C . GLU A 1 201 ? 6.700 10.348 12.934 1.00 90.25 201 GLU A C 1
ATOM 1614 O O . GLU A 1 201 ? 7.528 10.819 13.722 1.00 90.25 201 GLU A O 1
ATOM 1619 N N . SER A 1 202 ? 5.397 10.646 12.998 1.00 92.50 202 SER A N 1
ATOM 1620 C CA . SER A 1 202 ? 4.814 11.559 13.981 1.00 92.50 202 SER A CA 1
ATOM 1621 C C . SER A 1 202 ? 4.875 10.997 15.403 1.00 92.50 202 SER A C 1
ATOM 1623 O O . SER A 1 202 ? 4.681 9.804 15.642 1.00 92.50 202 SER A O 1
ATOM 1625 N N . ALA A 1 203 ? 5.095 11.882 16.378 1.00 91.50 203 ALA A N 1
ATOM 1626 C CA . ALA A 1 203 ? 4.998 11.543 17.798 1.00 91.50 203 ALA A CA 1
ATOM 1627 C C . ALA A 1 203 ? 3.556 11.208 18.227 1.00 91.50 203 ALA A C 1
ATOM 1629 O O . ALA A 1 203 ? 3.367 10.487 19.202 1.00 91.50 203 ALA A O 1
ATOM 1630 N N . ASP A 1 204 ? 2.555 11.689 17.484 1.00 94.00 204 ASP A N 1
ATOM 1631 C CA . ASP A 1 204 ? 1.134 11.458 17.764 1.00 94.00 204 ASP A CA 1
ATOM 1632 C C . ASP A 1 204 ? 0.550 10.264 16.991 1.00 94.00 204 ASP A C 1
ATOM 1634 O O . ASP A 1 204 ? -0.637 9.976 17.114 1.00 94.00 204 ASP A O 1
ATOM 1638 N N . ALA A 1 205 ? 1.371 9.532 16.229 1.00 93.44 205 ALA A N 1
ATOM 1639 C CA . ALA A 1 205 ? 0.947 8.381 15.431 1.00 93.44 205 ALA A CA 1
ATOM 1640 C C . ALA A 1 205 ? 0.127 7.358 16.247 1.00 93.44 205 ALA A C 1
ATOM 1642 O O . ALA A 1 205 ? -0.946 6.941 15.820 1.00 93.44 205 ALA A O 1
ATOM 1643 N N . GLY A 1 206 ? 0.573 7.024 17.464 1.00 94.31 206 GLY A N 1
ATOM 1644 C CA . GLY A 1 206 ? -0.159 6.112 18.347 1.00 94.31 206 GLY A CA 1
ATOM 1645 C C . GLY A 1 206 ? -1.532 6.634 18.774 1.00 94.31 206 GLY A C 1
ATOM 1646 O O . GLY A 1 206 ? -2.477 5.855 18.820 1.00 94.31 206 GLY A O 1
ATOM 1647 N N . LYS A 1 207 ? -1.668 7.945 19.019 1.00 95.69 207 LYS A N 1
ATOM 1648 C CA . LYS A 1 207 ? -2.953 8.566 19.383 1.00 95.69 207 LYS A CA 1
ATOM 1649 C C . LYS A 1 207 ? -3.936 8.546 18.219 1.00 95.69 207 LYS A C 1
ATOM 1651 O O . LYS A 1 207 ? -5.090 8.202 18.418 1.00 95.69 207 LYS A O 1
ATOM 1656 N N . VAL A 1 208 ? -3.468 8.852 17.004 1.00 95.69 208 VAL A N 1
ATOM 1657 C CA . VAL A 1 208 ? -4.302 8.779 15.791 1.00 95.69 208 VAL A CA 1
ATOM 1658 C C . VAL A 1 208 ? -4.859 7.368 15.606 1.00 95.69 208 VAL A C 1
ATOM 1660 O O . VAL A 1 208 ? -6.034 7.201 15.290 1.00 95.69 208 VAL A O 1
ATOM 1663 N N . MET A 1 209 ? -4.034 6.341 15.834 1.00 95.88 209 MET A N 1
ATOM 1664 C CA . MET A 1 209 ? -4.508 4.960 15.770 1.00 95.88 209 MET A CA 1
ATOM 1665 C C . MET A 1 209 ? -5.502 4.636 16.887 1.00 95.88 209 MET A C 1
ATOM 1667 O O . MET A 1 209 ? -6.523 4.009 16.613 1.00 95.88 209 MET A O 1
ATOM 1671 N N . GLU A 1 210 ? -5.231 5.065 18.123 1.00 96.88 210 GLU A N 1
ATOM 1672 C CA . GLU A 1 210 ? -6.115 4.839 19.273 1.00 96.88 210 GLU A CA 1
ATOM 1673 C C . GLU A 1 210 ? -7.493 5.467 19.058 1.00 96.88 210 GLU A C 1
ATOM 1675 O O . GLU A 1 210 ? -8.508 4.802 19.253 1.00 96.88 210 GLU A O 1
ATOM 1680 N N . GLU A 1 211 ? -7.545 6.703 18.566 1.00 97.06 211 GLU A N 1
ATOM 1681 C CA . GLU A 1 211 ? -8.793 7.386 18.217 1.00 97.06 211 GLU A CA 1
ATOM 1682 C C . GLU A 1 211 ? -9.562 6.660 17.103 1.00 97.06 211 GLU A C 1
ATOM 1684 O O . GLU A 1 211 ? -10.792 6.600 17.136 1.00 97.06 211 GLU A O 1
ATOM 1689 N N . ALA A 1 212 ? -8.853 6.090 16.125 1.00 96.50 212 ALA A N 1
ATOM 1690 C CA . ALA A 1 212 ? -9.464 5.425 14.978 1.00 96.50 212 ALA A CA 1
ATOM 1691 C C . ALA A 1 212 ? -9.943 3.991 15.269 1.00 96.50 212 ALA A C 1
ATOM 1693 O O . ALA A 1 212 ? -10.956 3.562 14.714 1.00 96.50 212 ALA A O 1
ATOM 1694 N N . PHE A 1 213 ? -9.219 3.238 16.101 1.00 95.81 213 PHE A N 1
ATOM 1695 C CA . PHE A 1 213 ? -9.423 1.793 16.278 1.00 95.81 213 PHE A CA 1
ATOM 1696 C C . PHE A 1 213 ? -9.701 1.364 17.725 1.00 95.81 213 PHE A C 1
ATOM 1698 O O . PHE A 1 213 ? -10.041 0.205 17.957 1.00 95.81 213 PH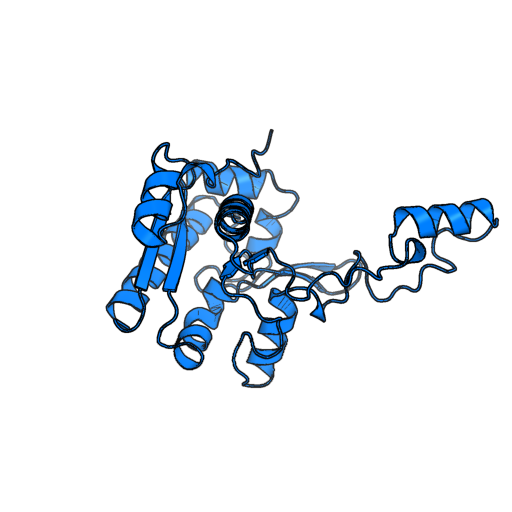E A O 1
ATOM 1705 N N . GLY A 1 214 ? -9.565 2.267 18.700 1.00 96.62 214 GLY A N 1
ATOM 1706 C CA . GLY A 1 214 ? -9.816 1.990 20.116 1.00 96.62 214 GLY A CA 1
ATOM 1707 C C . GLY A 1 214 ? -8.785 1.074 20.783 1.00 96.62 214 GLY A C 1
ATOM 1708 O O . GLY A 1 214 ? -9.061 0.536 21.853 1.00 96.62 214 GLY A O 1
ATOM 1709 N N . ILE A 1 215 ? -7.620 0.861 20.161 1.00 95.75 215 ILE A N 1
ATOM 1710 C CA . ILE A 1 215 ? -6.500 0.120 20.758 1.00 95.75 215 ILE A CA 1
ATOM 1711 C C . ILE A 1 215 ? -5.554 1.138 21.403 1.00 95.75 215 ILE A C 1
ATOM 1713 O O . ILE A 1 215 ? -5.149 2.101 20.751 1.00 95.75 215 ILE A O 1
ATOM 1717 N N . ASP A 1 216 ? -5.188 0.903 22.662 1.00 96.00 216 ASP A N 1
ATOM 1718 C CA . ASP A 1 216 ? -4.341 1.798 23.459 1.00 96.00 216 ASP A CA 1
ATOM 1719 C C . ASP A 1 216 ? -3.071 2.215 22.691 1.00 96.00 216 ASP A C 1
ATOM 1721 O O . ASP A 1 216 ? -2.378 1.380 22.092 1.00 96.00 216 ASP A O 1
ATOM 1725 N N . SER A 1 217 ? -2.752 3.512 22.694 1.00 95.44 217 SER A N 1
ATOM 1726 C CA . SER A 1 217 ? -1.586 4.054 21.988 1.00 95.44 217 SER A CA 1
ATOM 1727 C C . SER A 1 217 ? -0.250 3.466 22.459 1.00 95.44 217 SER A C 1
ATOM 1729 O O . SER A 1 217 ? 0.725 3.527 21.707 1.00 95.44 217 SER A O 1
ATOM 1731 N N . ILE A 1 218 ? -0.190 2.812 23.627 1.00 92.12 218 ILE A N 1
ATOM 1732 C CA . ILE A 1 218 ? 0.977 2.037 24.078 1.00 92.12 218 ILE A CA 1
ATOM 1733 C C . ILE A 1 218 ? 1.331 0.876 23.138 1.00 92.12 218 ILE A C 1
ATOM 1735 O O . ILE A 1 218 ? 2.492 0.470 23.068 1.00 92.12 218 ILE A O 1
ATOM 1739 N N . CYS A 1 219 ? 0.358 0.359 22.381 1.00 90.38 219 CYS A N 1
ATOM 1740 C CA . CYS A 1 219 ? 0.577 -0.675 21.372 1.00 90.38 219 CYS A CA 1
ATOM 1741 C C . CYS A 1 219 ? 1.331 -0.151 20.138 1.00 90.38 219 CYS A C 1
ATOM 1743 O O . CYS A 1 219 ? 1.792 -0.938 19.306 1.00 90.38 219 CYS A O 1
ATOM 1745 N N . TRP A 1 220 ? 1.462 1.170 19.983 1.00 89.75 220 TRP A N 1
ATOM 1746 C CA . TRP A 1 220 ? 2.163 1.768 18.857 1.00 89.75 220 TRP A CA 1
ATOM 1747 C C . TRP A 1 220 ? 3.674 1.840 19.113 1.00 89.75 220 TRP A C 1
ATOM 1749 O O . TRP A 1 220 ? 4.171 2.695 19.846 1.00 89.75 220 TRP A O 1
ATOM 1759 N N . GLY A 1 221 ? 4.429 0.951 18.463 1.00 77.25 221 GLY A N 1
ATOM 1760 C CA . GLY A 1 221 ? 5.892 0.909 18.528 1.00 77.25 221 GLY A CA 1
ATOM 1761 C C . GLY A 1 221 ? 6.571 1.321 17.221 1.00 77.25 221 GLY A C 1
ATOM 1762 O O . GLY A 1 221 ? 6.068 1.056 16.127 1.00 77.25 221 GLY A O 1
ATOM 1763 N N . LYS A 1 222 ? 7.766 1.923 17.307 1.00 62.28 222 LYS A N 1
ATOM 1764 C CA . LYS A 1 222 ? 8.643 2.104 16.138 1.00 62.28 222 LYS A CA 1
ATOM 1765 C C . LYS A 1 222 ? 9.329 0.779 15.809 1.00 62.28 222 LYS A C 1
ATOM 1767 O O . LYS A 1 222 ? 10.185 0.318 16.558 1.00 62.28 222 LYS A O 1
ATOM 1772 N N . SER A 1 223 ? 8.994 0.194 14.666 1.00 57.72 223 SER A N 1
ATOM 1773 C CA . SER A 1 223 ? 9.667 -0.986 14.125 1.00 57.72 223 SER A CA 1
ATOM 1774 C C . SER A 1 223 ? 10.189 -0.664 12.723 1.00 57.72 223 SER A C 1
ATOM 1776 O O . SER A 1 223 ? 9.528 0.051 11.973 1.00 57.72 223 SER A O 1
ATOM 1778 N N . ASN A 1 224 ? 11.359 -1.204 12.351 1.00 47.38 224 ASN A N 1
ATOM 1779 C CA . ASN A 1 224 ? 12.026 -0.986 11.051 1.00 47.38 224 ASN A CA 1
ATOM 1780 C C . ASN A 1 224 ? 12.749 0.371 10.878 1.00 47.38 224 ASN A C 1
ATOM 1782 O O . ASN A 1 224 ? 12.693 0.992 9.813 1.00 47.38 224 ASN A O 1
ATOM 1786 N N . SER A 1 225 ? 13.470 0.816 11.911 1.00 43.41 225 SER A N 1
ATOM 1787 C CA . SER A 1 225 ? 14.494 1.858 11.778 1.00 43.41 225 SER A CA 1
ATOM 1788 C C . SER A 1 225 ? 15.658 1.297 10.952 1.00 43.41 225 SER A C 1
ATOM 1790 O O . SER A 1 225 ? 16.360 0.401 11.415 1.00 43.41 225 SER A O 1
ATOM 1792 N N . ASN A 1 226 ? 15.868 1.785 9.726 1.00 38.28 226 ASN A N 1
ATOM 1793 C CA . ASN A 1 226 ? 17.139 1.543 9.040 1.00 38.28 226 ASN A CA 1
ATOM 1794 C C . ASN A 1 226 ? 18.227 2.253 9.877 1.00 38.28 226 ASN A C 1
ATOM 1796 O O . ASN A 1 226 ? 18.162 3.479 9.988 1.00 38.28 226 ASN A O 1
ATOM 1800 N N . HIS A 1 227 ? 19.151 1.500 10.483 1.00 31.86 227 HIS A N 1
ATOM 1801 C CA . HIS A 1 227 ? 20.368 2.054 11.088 1.00 31.86 227 HIS A CA 1
ATOM 1802 C C . HIS A 1 227 ? 21.268 2.697 10.029 1.00 31.86 227 HIS A C 1
ATOM 1804 O O . HIS A 1 227 ? 21.259 2.209 8.872 1.00 31.86 227 HIS A O 1
#

Foldseek 3Di:
DFQLVLVQLQCVLVVFFEDAQFQDPPDPPPPPCLDLVVVQVVQVVVVHHSCPPNPCCDPDRDHCLRGLQSQQVVQVVVVHQSCVSSHDGPYYTPNKDWDADDPPGDIAIDDCVFAVVVSNCVRPVQEEDEAGHADLVVVVVCCVPPPCNQVRQQCYQTVQRGHNFRPDSVSVVSSVVVRVVVVVVVCVVRVSYHYQYAHLPDPCRLVSCCVVPVRHSVSRDRDDDDD

Solvent-accessible surface area (backbone atoms only — not comparable to full-atom values): 12708 Å² total; per-residue (Å²): 136,57,52,42,61,22,55,26,46,25,39,42,67,60,71,42,47,49,22,66,32,38,18,49,80,80,61,94,75,69,52,70,68,64,37,72,65,57,27,29,52,53,21,49,77,67,76,41,58,55,58,76,77,50,78,80,67,54,92,69,84,47,53,69,70,28,26,27,25,54,30,27,50,54,22,50,77,67,77,39,50,43,59,68,87,37,46,90,57,82,38,83,28,49,48,51,34,76,48,57,63,67,94,86,41,66,52,31,55,44,50,51,86,65,68,40,45,67,53,46,43,75,64,41,56,66,48,71,47,76,50,61,36,65,59,66,68,65,42,54,53,50,35,60,68,46,70,66,42,45,55,18,49,16,61,14,76,42,80,78,36,48,55,76,35,42,86,44,70,71,50,42,44,54,32,52,55,50,49,54,54,48,53,55,50,50,39,69,76,39,71,60,32,49,80,48,76,39,45,70,80,47,93,57,36,28,53,58,47,20,75,73,70,72,36,65,38,85,38,51,50,94,46,8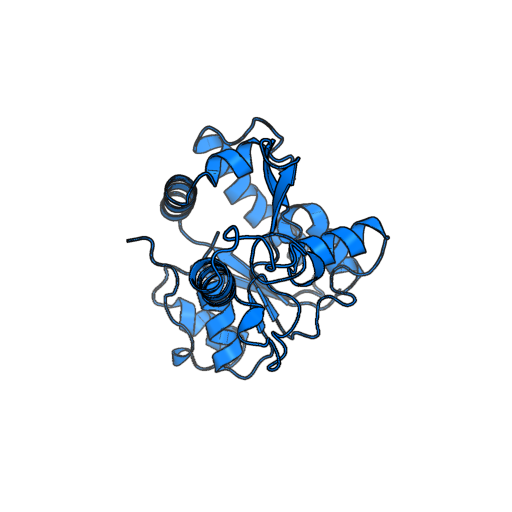7,79,83,127

Secondary structure (DSSP, 8-state):
---HHHHHHHHHHTT--EEESB-S---TT--GGGSHHHHHHHHHHTTS-TTSSS--SSSSSS-GGGBHHHHHHHHHHTT--TTTTS---SEEE---EEEESSSSSPEEEE-HHHHTHHHHHHH-TTPEEEEEE--HHHHHHHHHHSTTHHHHHHHS-BTTB-TT--SSHHHHHHHHHHHHHHHHHHHHH-TTSEEEEEETTSTTHHHHHHHHH---GGG--------

Sequence (227 aa):
KAGSPSVFSYFHCGGYAASHYTCKPMTPTIDRTDQCGPCIEDNLSSGRAPWFKCLLKHGSCGHDDDWCGPCIRNNIAADRPPLEGCGNFDVYAEINYSYRDGVDGPFYLYLPQVDSFHKFHEAYPKATFLLNYRKFESWVDSVNRWFAMRERYVNSDIRGLPAGVGGKDSQLKNFYEGHYDYVRKFVQENPSHALVEIDIESADAGKVMEEAFGIDSICWGKSNSNH

Radius of gyration: 19.15 Å; Cα contacts (8 Å, |Δi|>4): 329; chains: 1; bounding box: 48×50×41 Å

Organism: NCBI:txid216773

Nearest PDB structures (foldseek):
  7xwh-assembly2_B  TM=6.118E-01  e=6.527E-01  Meyerozyma guilliermondii
  7xwj-assembly2_B  TM=6.121E-01  e=1.154E+00  Meyerozyma guilliermondii
  7xwl-assembly2_B  TM=6.153E-01  e=1.083E+00  Meyerozyma guilliermondii